Protein AF-A0A7K3DLI6-F1 (afdb_monomer)

Nearest PDB structures (foldseek):
  4yar-assembly1_A  TM=6.159E-01  e=7.873E-03  Streptomyces viridochromogenes
  5v26-assembly1_A  TM=4.604E-01  e=2.591E-03  Cupriavidus metallidurans CH34
  1zzb-assembly1_A-2  TM=5.569E-01  e=5.781E-03  Streptomyces wedmorensis
  5v27-assembly1_A  TM=4.242E-01  e=3.752E-03  Cupriavidus metallidurans CH34
  6d60-assembly1_A  TM=4.284E-01  e=7.873E-03  Cupriavidus metallidurans CH34

pLDDT: mean 86.68, std 10.97, range [36.53, 96.94]

Foldseek 3Di:
DDDDAFAEAAEDPADDLQCCLVPPAQHHKYKHFHDPPDDQLDDQQLLLQLQQQQLVCCPFPKHKWKDWQHDTDPPCDPLGRHVVCSGLVSSQVVNCVVNVNTKMKIKIKQSCSSGVVSVVSVCVVCVSNCVNVNADPVGDIDMKIKIQAKDFFPQFAQAKDKKAWQDAWFWKWKQFPVGIHIYIDGHRMIIIDRGRMTITTHGDPGMTIMD

Solvent-accessible surface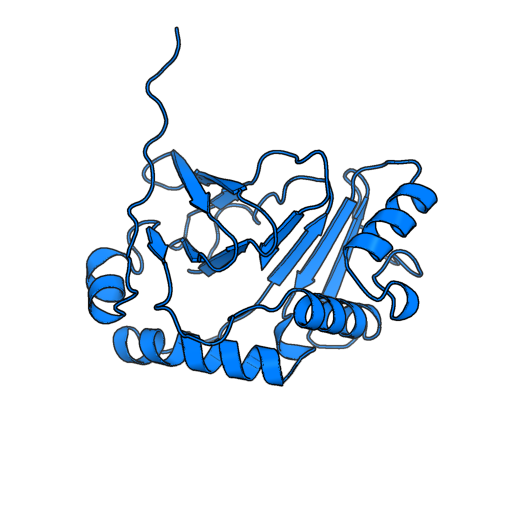 area (backbone atoms only — not comparable to full-atom values): 11570 Å² total; per-residue (Å²): 134,86,70,82,78,64,51,60,53,53,74,41,75,62,63,48,47,66,61,41,50,74,74,28,61,81,69,44,52,33,37,34,33,69,56,84,96,58,82,74,70,72,49,69,61,61,54,38,52,17,44,24,50,18,48,73,33,85,84,46,87,14,46,59,45,45,28,50,72,91,42,74,49,92,76,54,71,83,78,45,58,50,77,89,38,75,40,65,70,45,38,50,57,50,48,38,66,78,49,78,64,54,41,31,36,41,36,28,39,35,35,42,75,47,29,70,72,49,36,52,42,50,50,60,62,44,45,55,46,27,77,66,74,52,75,60,95,89,57,88,82,38,45,39,38,36,26,36,44,36,56,70,42,75,55,56,27,83,54,67,48,64,42,32,38,64,62,58,77,44,59,34,41,35,41,38,94,96,45,60,31,43,41,77,42,41,60,73,28,30,39,40,36,24,50,54,28,25,44,32,37,68,70,42,101,54,66,44,46,35,58

Mean predicted aligned error: 5.66 Å

Secondary structure (DSSP, 8-state):
--PPPPPPPEEESS--HHHHHHHTTTT--EEE-PPSS---SS-HHHHHHHHHHHHH-TTSSSEEEEEETTEE-S--GGGS--GGG-SHHHHHHHHHHHTTT--EEEEEETGGGG-HHHHHHHHHHHHHHHHHH---TT-----EEEESS--B--SS-SS-EEEEB-SS-EEEEEEETTEEEEEEE-TT-EEEE-TT-EEEPPP-SS-EEE-

Radius of gyration: 17.22 Å; Cα contacts (8 Å, |Δi|>4): 401; chains: 1; bounding box: 34×50×45 Å

Structure (mmCIF, N/CA/C/O backbone):
data_AF-A0A7K3DLI6-F1
#
_entry.id   AF-A0A7K3DLI6-F1
#
loop_
_atom_site.group_PDB
_atom_site.id
_atom_site.type_symbol
_atom_site.label_atom_id
_atom_site.label_alt_id
_atom_site.label_comp_id
_atom_site.label_asym_id
_atom_site.label_entity_id
_atom_site.label_seq_id
_atom_site.pdbx_PDB_ins_code
_atom_site.Cartn_x
_atom_site.Cartn_y
_atom_site.Cartn_z
_atom_site.occupancy
_atom_site.B_iso_or_equiv
_atom_site.auth_seq_id
_atom_site.auth_comp_id
_atom_site.auth_asym_id
_atom_site.auth_atom_id
_atom_site.pdbx_PDB_model_num
ATOM 1 N N . MET A 1 1 ? 2.477 35.117 -9.233 1.00 36.53 1 MET A N 1
ATOM 2 C CA . MET A 1 1 ? 2.938 34.435 -10.463 1.00 36.53 1 MET A CA 1
ATOM 3 C C . MET A 1 1 ? 2.681 32.946 -10.299 1.00 36.53 1 MET A C 1
ATOM 5 O O . MET A 1 1 ? 3.259 32.355 -9.397 1.00 36.53 1 MET A O 1
ATOM 9 N N . ASN A 1 2 ? 1.784 32.359 -11.094 1.00 47.84 2 ASN A N 1
ATOM 10 C CA . ASN A 1 2 ? 1.583 30.907 -11.107 1.00 47.84 2 ASN A CA 1
ATOM 11 C C . ASN A 1 2 ? 2.730 30.281 -11.907 1.00 47.84 2 ASN A C 1
ATOM 13 O O . ASN A 1 2 ? 2.811 30.488 -13.114 1.00 47.84 2 ASN A O 1
ATOM 17 N N . GLY A 1 3 ? 3.642 29.581 -11.227 1.00 53.50 3 GLY A N 1
ATOM 18 C CA . GLY A 1 3 ? 4.679 28.792 -11.893 1.00 53.50 3 GLY A CA 1
ATOM 19 C C . GLY A 1 3 ? 4.074 27.683 -12.766 1.00 53.50 3 GLY A C 1
ATOM 20 O O . GLY A 1 3 ? 2.891 27.360 -12.609 1.00 53.50 3 GLY A O 1
ATOM 21 N N . PRO A 1 4 ? 4.856 27.097 -13.691 1.00 67.94 4 PRO A N 1
ATOM 22 C CA . PRO A 1 4 ? 4.381 26.003 -14.529 1.00 67.94 4 PRO A CA 1
ATOM 23 C C . PRO A 1 4 ? 3.877 24.845 -13.661 1.00 67.94 4 PRO A C 1
ATOM 25 O O . PRO A 1 4 ? 4.452 24.538 -12.613 1.00 67.94 4 PRO A O 1
ATOM 28 N N . ALA A 1 5 ? 2.782 24.214 -14.091 1.00 70.88 5 ALA A N 1
ATOM 29 C CA . ALA A 1 5 ? 2.252 23.043 -13.408 1.00 70.88 5 ALA A CA 1
ATOM 30 C C . ALA A 1 5 ? 3.344 21.959 -13.329 1.00 70.88 5 ALA A C 1
ATOM 32 O O . ALA A 1 5 ? 4.050 21.746 -14.318 1.00 70.88 5 ALA A O 1
ATOM 33 N N . PRO A 1 6 ? 3.500 21.276 -12.180 1.00 75.94 6 PRO A N 1
ATOM 34 C CA . PRO A 1 6 ? 4.502 20.229 -12.049 1.00 75.94 6 PRO A CA 1
ATOM 35 C C . PRO A 1 6 ? 4.268 19.136 -13.102 1.00 75.94 6 PRO A C 1
ATOM 37 O O . PRO A 1 6 ? 3.108 18.824 -13.410 1.00 75.94 6 PRO A O 1
ATOM 40 N N . PRO A 1 7 ? 5.345 18.545 -13.648 1.00 86.69 7 PRO A N 1
ATOM 41 C CA . PRO A 1 7 ? 5.239 17.489 -14.642 1.00 86.69 7 PRO A CA 1
ATOM 42 C C . PRO A 1 7 ? 4.460 16.295 -14.084 1.00 86.69 7 PRO A C 1
ATOM 44 O O . PRO A 1 7 ? 4.420 16.049 -12.874 1.00 86.69 7 PRO A O 1
ATOM 47 N N . ARG A 1 8 ? 3.820 15.546 -14.981 1.00 88.69 8 ARG A N 1
ATOM 48 C CA . ARG A 1 8 ? 3.139 14.296 -14.638 1.00 88.69 8 ARG A CA 1
ATOM 49 C C . ARG A 1 8 ? 4.043 13.122 -15.004 1.00 88.69 8 ARG A C 1
ATOM 51 O O . ARG A 1 8 ? 4.696 13.204 -16.042 1.00 88.69 8 ARG A O 1
ATOM 58 N N . PRO A 1 9 ? 4.087 12.054 -14.191 1.00 91.44 9 PRO A N 1
ATOM 59 C CA . PRO A 1 9 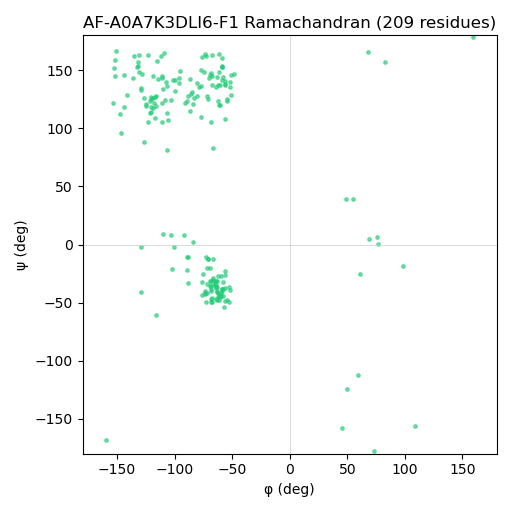? 4.718 10.812 -14.609 1.00 91.44 9 PRO A CA 1
ATOM 60 C C . PRO A 1 9 ? 4.063 10.265 -15.877 1.00 91.44 9 PRO A C 1
ATOM 62 O O . PRO A 1 9 ? 2.873 10.497 -16.114 1.00 91.44 9 PRO A O 1
ATOM 65 N N . ASP A 1 10 ? 4.837 9.505 -16.647 1.00 94.19 10 ASP A N 1
ATOM 66 C CA . ASP A 1 10 ? 4.312 8.726 -17.764 1.00 94.19 10 ASP A CA 1
ATOM 67 C C . ASP A 1 10 ? 3.248 7.733 -17.264 1.00 94.19 10 ASP A C 1
ATOM 69 O O . ASP A 1 10 ? 3.204 7.373 -16.080 1.00 94.19 10 ASP A O 1
ATOM 73 N N . VAL A 1 11 ? 2.414 7.261 -18.186 1.00 94.12 11 VAL A N 1
ATOM 74 C CA . VAL A 1 11 ? 1.453 6.183 -17.943 1.00 94.12 11 VAL A CA 1
ATOM 75 C C . VAL A 1 11 ? 1.829 4.999 -18.828 1.00 94.12 11 VAL A C 1
ATOM 77 O O . VAL A 1 11 ? 1.993 5.174 -20.034 1.00 94.12 11 VAL A O 1
ATOM 80 N N . LEU A 1 12 ? 1.961 3.813 -18.234 1.00 93.06 12 LEU A N 1
ATOM 81 C CA . LEU A 1 12 ? 2.175 2.552 -18.940 1.00 93.06 12 LEU A CA 1
ATOM 82 C C . LEU A 1 12 ? 0.880 1.733 -18.909 1.00 93.06 12 LEU A C 1
ATOM 84 O O . LEU A 1 12 ? 0.488 1.223 -17.858 1.00 93.06 12 LEU A O 1
ATOM 88 N N . ASP A 1 13 ? 0.217 1.665 -20.061 1.00 90.06 13 ASP A N 1
ATOM 89 C CA . ASP A 1 13 ? -1.114 1.086 -20.240 1.00 90.06 13 ASP A CA 1
ATOM 90 C C . ASP A 1 13 ? -1.224 0.444 -21.644 1.00 90.06 13 ASP A C 1
ATOM 92 O O . ASP A 1 13 ? -1.164 1.177 -22.638 1.00 90.06 13 ASP A O 1
ATOM 96 N N . PRO A 1 14 ? -1.335 -0.895 -21.757 1.00 87.81 14 PRO A N 1
ATOM 97 C CA . PRO A 1 14 ? -1.302 -1.864 -20.661 1.00 87.81 14 PRO A CA 1
ATOM 98 C C . PRO A 1 14 ? 0.113 -2.046 -20.084 1.00 87.81 14 PRO A C 1
ATOM 100 O O . PRO A 1 14 ? 1.120 -1.699 -20.706 1.00 87.81 14 PRO A O 1
ATOM 103 N N . LEU A 1 15 ? 0.194 -2.632 -18.890 1.00 89.56 15 LEU A N 1
ATOM 104 C CA . LEU A 1 15 ? 1.461 -3.045 -18.286 1.00 89.56 15 LEU A CA 1
ATOM 105 C C . LEU A 1 15 ? 2.189 -4.108 -19.134 1.00 89.56 15 LEU A C 1
ATOM 107 O O . LEU A 1 15 ? 1.698 -5.222 -19.300 1.00 89.56 15 LEU A O 1
ATOM 111 N N . ASP A 1 16 ? 3.407 -3.777 -19.569 1.00 91.38 16 ASP A N 1
ATOM 112 C CA . ASP A 1 16 ? 4.405 -4.697 -20.128 1.00 91.38 16 ASP A CA 1
ATOM 113 C C . ASP A 1 16 ? 5.675 -4.639 -19.263 1.00 91.38 16 ASP A C 1
ATOM 115 O O . ASP A 1 16 ? 6.318 -3.589 -19.141 1.00 91.38 16 ASP A O 1
ATOM 119 N N . TRP A 1 17 ? 6.047 -5.770 -18.656 1.00 93.06 17 TRP A N 1
ATOM 120 C CA . TRP A 1 17 ? 7.181 -5.844 -17.733 1.00 93.06 17 TRP A CA 1
ATOM 121 C C . TRP A 1 17 ? 8.543 -5.605 -18.393 1.00 93.06 17 TRP A C 1
ATOM 123 O O . TRP A 1 17 ? 9.431 -5.042 -17.753 1.00 93.06 17 TRP A O 1
ATOM 133 N N . GLN A 1 18 ? 8.715 -5.956 -19.668 1.00 94.38 18 GLN A N 1
ATOM 134 C CA . GLN A 1 18 ? 9.966 -5.729 -20.396 1.00 94.38 18 GLN A CA 1
ATOM 135 C C . GLN A 1 18 ? 10.140 -4.247 -20.733 1.00 94.38 18 GLN A C 1
ATOM 137 O O . GLN A 1 18 ? 11.218 -3.673 -20.543 1.00 94.38 18 GLN A O 1
ATOM 142 N N . VAL A 1 19 ? 9.062 -3.591 -21.175 1.00 95.25 19 VAL A N 1
ATOM 143 C CA . VAL A 1 19 ? 9.054 -2.135 -21.377 1.00 95.25 19 VAL A CA 1
ATOM 144 C C . VAL A 1 19 ? 9.298 -1.419 -20.049 1.00 95.25 19 VAL A C 1
ATOM 146 O O . VAL A 1 19 ? 10.142 -0.519 -19.982 1.00 95.25 19 VAL A O 1
ATOM 149 N N . PHE A 1 20 ? 8.620 -1.855 -18.985 1.00 95.94 20 PHE A N 1
ATOM 150 C CA . PHE A 1 20 ? 8.790 -1.318 -17.640 1.00 95.94 20 PHE A CA 1
ATOM 151 C C . PHE A 1 20 ? 10.244 -1.410 -17.150 1.00 95.94 20 PHE A C 1
ATOM 153 O O . PHE A 1 20 ? 10.843 -0.393 -16.783 1.00 95.94 20 PHE A O 1
ATOM 160 N N . ALA A 1 21 ? 10.840 -2.604 -17.191 1.00 96.44 21 ALA A N 1
ATOM 161 C CA . ALA A 1 21 ? 12.205 -2.848 -16.730 1.00 96.44 21 ALA A CA 1
ATOM 162 C C . ALA A 1 21 ? 13.238 -2.006 -17.499 1.00 96.44 21 ALA A C 1
ATOM 164 O O . ALA A 1 21 ? 14.154 -1.411 -16.919 1.00 96.44 21 ALA A O 1
ATOM 165 N N . ARG A 1 22 ? 13.064 -1.894 -18.820 1.00 96.12 22 ARG A N 1
ATOM 166 C CA . ARG A 1 22 ? 13.984 -1.146 -19.680 1.00 96.12 22 ARG A CA 1
ATOM 167 C C . ARG A 1 22 ? 13.884 0.368 -19.496 1.00 96.12 22 ARG A C 1
ATOM 169 O O . ARG A 1 22 ? 14.916 1.034 -19.497 1.00 96.12 22 ARG A O 1
ATOM 176 N N . ALA A 1 23 ? 12.677 0.918 -19.375 1.00 96.12 23 ALA A N 1
ATOM 177 C CA . ALA A 1 23 ? 12.456 2.366 -19.434 1.00 96.12 23 ALA A CA 1
ATOM 178 C C . ALA A 1 23 ? 12.243 3.042 -18.066 1.00 96.12 23 ALA A C 1
ATOM 180 O O . ALA A 1 23 ? 12.442 4.256 -17.955 1.00 96.12 23 ALA A O 1
ATOM 181 N N . TYR A 1 24 ? 11.854 2.289 -17.031 1.00 95.88 24 TYR A N 1
ATOM 182 C CA . TYR A 1 24 ? 11.379 2.863 -15.765 1.00 95.88 24 TYR A CA 1
ATOM 183 C C . TYR A 1 24 ? 12.060 2.287 -14.526 1.00 95.88 24 TYR A C 1
ATOM 185 O O . TYR A 1 24 ? 12.414 3.065 -13.636 1.00 95.88 24 TYR A O 1
ATOM 193 N N . TRP A 1 25 ? 12.305 0.972 -14.473 1.00 96.12 25 TRP A N 1
ATOM 194 C CA . TRP A 1 25 ? 12.912 0.331 -13.300 1.00 96.12 25 TRP A CA 1
ATOM 195 C C . TRP A 1 25 ? 14.237 0.994 -12.907 1.00 96.12 25 TRP A C 1
ATOM 197 O O . TRP A 1 25 ? 15.127 1.164 -13.743 1.00 96.12 25 TRP A O 1
ATOM 207 N N . GLY A 1 26 ? 14.331 1.424 -11.646 1.00 93.88 26 GLY A N 1
ATOM 208 C CA . GLY A 1 26 ? 15.490 2.110 -11.069 1.00 93.88 26 GLY A CA 1
ATOM 209 C C . GLY A 1 26 ? 15.750 3.524 -11.601 1.00 93.88 26 GLY A C 1
ATOM 210 O O . GLY A 1 26 ? 16.759 4.119 -11.241 1.00 93.88 26 GLY A O 1
ATOM 211 N N . ARG A 1 27 ? 14.880 4.069 -12.464 1.00 93.12 27 ARG A N 1
ATOM 212 C CA . ARG A 1 27 ? 15.139 5.323 -13.192 1.00 93.12 27 ARG A CA 1
ATOM 213 C C . ARG A 1 27 ? 14.171 6.432 -12.821 1.00 93.12 27 ARG A C 1
ATOM 215 O O . ARG A 1 27 ? 14.601 7.491 -12.372 1.00 93.12 27 ARG A O 1
ATOM 222 N N . ARG A 1 28 ? 12.871 6.222 -13.041 1.00 93.12 28 ARG A N 1
ATOM 223 C CA . ARG A 1 28 ? 11.869 7.287 -12.890 1.00 93.12 28 ARG A CA 1
ATOM 224 C C . ARG A 1 28 ? 10.476 6.759 -12.533 1.00 93.12 28 ARG A C 1
ATOM 226 O O . ARG A 1 28 ? 10.151 5.636 -12.920 1.00 93.12 28 ARG A O 1
ATOM 233 N N . PRO A 1 29 ? 9.654 7.560 -11.829 1.00 95.19 29 PRO A N 1
ATOM 234 C CA . PRO A 1 29 ? 8.272 7.206 -11.524 1.00 95.19 29 PRO A CA 1
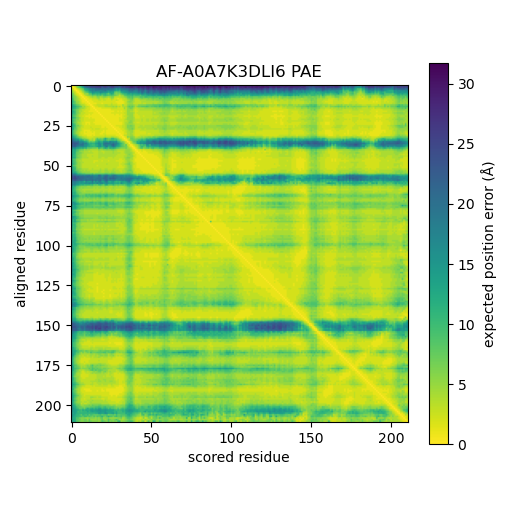ATOM 235 C C . PRO A 1 29 ? 7.414 7.026 -12.781 1.00 95.19 29 PRO A C 1
ATOM 237 O O . PRO A 1 29 ? 7.610 7.726 -13.777 1.00 95.19 29 PRO A O 1
ATOM 240 N N . VAL A 1 30 ? 6.429 6.131 -12.706 1.00 95.56 30 VAL A N 1
ATOM 241 C CA . VAL A 1 30 ? 5.442 5.864 -13.767 1.00 95.56 30 VAL A CA 1
ATOM 242 C C . VAL A 1 30 ? 4.145 5.358 -13.141 1.00 95.56 30 VAL A C 1
ATOM 244 O O . VAL A 1 30 ? 4.182 4.663 -12.125 1.00 95.56 30 VAL A O 1
ATOM 247 N N . VAL A 1 31 ? 2.998 5.713 -13.718 1.00 95.06 31 VAL A N 1
ATOM 248 C CA . VAL A 1 31 ? 1.705 5.120 -13.352 1.00 95.06 31 VAL A CA 1
ATOM 249 C C . VAL A 1 31 ? 1.471 3.895 -14.228 1.00 95.06 31 VAL A C 1
ATOM 251 O O . VAL A 1 31 ? 1.489 3.993 -15.450 1.00 95.06 31 VAL A O 1
ATOM 254 N N . LEU A 1 32 ? 1.264 2.743 -13.608 1.00 92.38 32 LEU A N 1
ATOM 255 C CA . LEU A 1 32 ? 0.978 1.479 -14.268 1.00 92.38 32 LEU A CA 1
ATOM 256 C C . LEU A 1 32 ? -0.519 1.213 -14.224 1.00 92.38 32 LEU A C 1
ATOM 258 O O . LEU A 1 32 ? -1.128 1.285 -13.152 1.00 92.38 32 LEU A O 1
ATOM 262 N N . ARG A 1 33 ? -1.076 0.841 -15.374 1.00 88.19 33 ARG A N 1
ATOM 263 C CA . ARG A 1 33 ? -2.438 0.327 -15.469 1.00 88.19 33 ARG A CA 1
ATOM 264 C C . ARG A 1 33 ? -2.385 -1.156 -15.819 1.00 88.19 33 ARG A C 1
ATOM 266 O O . ARG A 1 33 ? -2.011 -1.505 -16.943 1.00 88.19 33 ARG A O 1
ATOM 273 N N . PRO A 1 34 ? -2.662 -2.048 -14.855 1.00 74.50 34 PRO A N 1
ATOM 274 C CA . PRO A 1 34 ? -2.709 -3.470 -15.148 1.00 74.50 34 PRO A CA 1
ATOM 275 C C . PRO A 1 34 ? -3.837 -3.761 -16.158 1.00 74.50 34 PRO A C 1
ATOM 277 O O . PRO A 1 34 ? -4.882 -3.109 -16.112 1.00 74.50 34 PRO A O 1
ATOM 280 N N . PRO A 1 35 ? -3.640 -4.715 -17.085 1.00 65.75 35 PRO A N 1
ATOM 281 C CA . PRO A 1 35 ? -4.622 -5.020 -18.120 1.00 65.75 35 PRO A CA 1
ATOM 282 C C . PRO A 1 35 ? -5.948 -5.515 -17.522 1.00 65.75 35 PRO A C 1
ATOM 284 O O . PRO A 1 35 ? -5.964 -6.353 -16.620 1.00 65.75 35 PRO A O 1
ATOM 287 N N . ALA A 1 36 ? -7.065 -5.026 -18.066 1.00 59.53 36 ALA A N 1
ATOM 288 C CA . ALA A 1 36 ? -8.403 -5.547 -17.795 1.00 59.53 36 ALA A CA 1
ATOM 289 C C . ALA A 1 36 ? -8.818 -6.557 -18.891 1.00 59.53 36 ALA A C 1
ATOM 291 O O . ALA A 1 36 ? -8.582 -6.274 -20.068 1.00 59.53 36 ALA A O 1
ATOM 292 N N . PRO A 1 37 ? -9.469 -7.693 -18.559 1.00 53.16 37 PRO A N 1
ATOM 293 C CA . PRO A 1 37 ? -9.854 -8.154 -17.224 1.00 53.16 37 PRO A CA 1
ATOM 294 C C . PRO A 1 37 ? -8.701 -8.886 -16.512 1.00 53.16 37 PRO A C 1
ATOM 296 O O . PRO A 1 37 ? -8.216 -9.911 -16.983 1.00 53.16 37 PRO A O 1
ATOM 299 N N . GLY A 1 38 ? -8.294 -8.382 -15.349 1.00 55.25 38 GLY A N 1
ATOM 300 C CA . GLY A 1 38 ? -7.340 -9.027 -14.446 1.00 55.25 38 GLY A CA 1
ATOM 301 C C . GLY A 1 38 ? -7.881 -9.021 -13.013 1.00 55.25 38 GLY A C 1
ATOM 302 O O . GLY A 1 38 ? -8.752 -8.204 -12.702 1.00 55.25 38 GLY A O 1
ATOM 303 N N . PRO A 1 39 ? -7.426 -9.930 -12.132 1.00 60.44 39 PRO A N 1
ATOM 304 C CA . PRO A 1 39 ? -7.844 -9.919 -10.736 1.00 60.44 39 PRO A CA 1
ATOM 305 C C . PRO A 1 39 ? -7.436 -8.599 -10.075 1.00 60.44 39 PRO A C 1
ATOM 307 O O . PRO A 1 39 ? -6.321 -8.113 -10.268 1.00 60.44 39 PRO A O 1
ATOM 310 N N . VAL A 1 40 ? -8.335 -8.029 -9.271 1.00 76.75 40 VAL A N 1
ATOM 311 C CA . VAL A 1 40 ? -8.031 -6.851 -8.454 1.00 76.75 40 VAL A CA 1
ATOM 312 C C . VAL A 1 40 ? -6.888 -7.217 -7.504 1.00 76.75 40 VAL A C 1
ATOM 314 O O . VAL A 1 40 ? -7.013 -8.152 -6.713 1.00 76.75 40 VAL A O 1
ATOM 317 N N . LEU A 1 41 ? -5.760 -6.505 -7.596 1.00 85.56 41 LEU A N 1
ATOM 318 C CA . LEU A 1 41 ? -4.578 -6.801 -6.781 1.00 85.56 41 LEU A CA 1
ATOM 319 C C . LEU A 1 41 ? -4.895 -6.657 -5.283 1.00 85.56 41 LEU A C 1
ATOM 321 O O . LEU A 1 41 ? -4.638 -7.572 -4.495 1.00 85.56 41 LEU A O 1
ATOM 325 N N . PHE A 1 42 ? -5.546 -5.546 -4.931 1.00 89.19 42 PHE A N 1
ATOM 326 C CA . PHE A 1 42 ? -5.967 -5.200 -3.578 1.00 89.19 42 PHE A CA 1
ATOM 327 C C . PHE A 1 42 ? -7.476 -4.949 -3.529 1.00 89.19 42 PHE A C 1
ATOM 329 O O . PHE A 1 42 ? -7.949 -3.900 -3.969 1.00 89.19 42 PHE A O 1
ATOM 336 N N . ASP A 1 43 ? -8.230 -5.896 -2.974 1.00 89.06 43 ASP A N 1
ATOM 337 C CA . ASP A 1 43 ? -9.627 -5.663 -2.620 1.00 89.06 43 ASP A CA 1
ATOM 338 C C . ASP A 1 43 ? -9.725 -4.922 -1.278 1.00 89.06 43 ASP A C 1
ATOM 340 O O . ASP A 1 43 ? -8.984 -5.196 -0.331 1.00 89.06 43 ASP A O 1
ATOM 344 N N . ARG A 1 44 ? -10.642 -3.955 -1.181 1.00 90.38 44 ARG A N 1
ATOM 345 C CA . ARG A 1 44 ? -10.748 -3.098 0.008 1.00 90.38 44 ARG A CA 1
ATOM 346 C C . ARG A 1 44 ? -11.236 -3.860 1.243 1.00 90.38 44 ARG A C 1
ATOM 348 O O . ARG A 1 44 ? -10.862 -3.473 2.349 1.00 90.38 44 ARG A O 1
ATOM 355 N N . HIS A 1 45 ? -12.074 -4.880 1.072 1.00 91.75 45 HIS A N 1
ATOM 356 C CA . HIS A 1 45 ? -12.564 -5.705 2.172 1.00 91.75 45 HIS A CA 1
ATOM 357 C C . HIS A 1 45 ? -11.453 -6.615 2.689 1.00 91.75 45 HIS A C 1
ATOM 359 O O . HIS A 1 45 ? -11.154 -6.582 3.877 1.00 91.75 45 HIS A O 1
ATOM 365 N N . GLU A 1 46 ? -10.757 -7.324 1.802 1.00 93.19 46 GLU A N 1
ATOM 366 C CA . GLU A 1 46 ? -9.645 -8.201 2.200 1.00 93.19 46 GLU A CA 1
ATOM 367 C C . GLU A 1 46 ? -8.490 -7.415 2.844 1.00 93.19 46 GLU A C 1
ATOM 369 O O . GLU A 1 46 ? -7.880 -7.867 3.812 1.00 93.19 46 GLU A O 1
ATOM 374 N N . VAL A 1 47 ? -8.199 -6.199 2.360 1.00 94.69 47 VAL A N 1
ATOM 37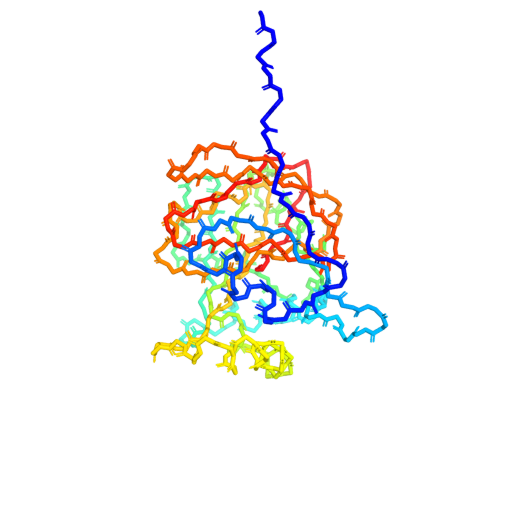5 C CA . VAL A 1 47 ? -7.214 -5.310 3.002 1.00 94.69 47 VAL A CA 1
ATOM 376 C C . VAL A 1 47 ? -7.677 -4.877 4.397 1.00 94.69 47 VAL A C 1
ATOM 378 O O . VAL A 1 47 ? -6.848 -4.744 5.300 1.00 94.69 47 VAL A O 1
ATOM 381 N N . PHE A 1 48 ? -8.980 -4.667 4.597 1.00 95.69 48 PHE A N 1
ATOM 382 C CA . PHE A 1 48 ? -9.528 -4.374 5.919 1.00 95.69 48 PHE A CA 1
ATOM 383 C C . PHE A 1 48 ? -9.415 -5.586 6.856 1.00 95.69 48 PHE A C 1
ATOM 385 O O . PHE A 1 48 ? -8.926 -5.440 7.974 1.00 95.69 48 PHE A O 1
ATOM 392 N N . GLU A 1 49 ? -9.778 -6.783 6.394 1.00 95.12 49 GLU A N 1
ATOM 393 C CA . GLU A 1 49 ? -9.628 -8.029 7.159 1.00 95.12 49 GLU A CA 1
ATOM 394 C C . GLU A 1 49 ? -8.167 -8.274 7.556 1.00 95.12 49 GLU A C 1
ATOM 396 O O . GLU A 1 49 ? -7.876 -8.550 8.721 1.00 95.12 49 GLU A O 1
ATOM 401 N N . ALA A 1 50 ? -7.229 -8.075 6.626 1.00 94.88 50 ALA A N 1
ATOM 402 C CA . ALA A 1 50 ? -5.797 -8.158 6.903 1.00 94.88 50 ALA A CA 1
ATOM 403 C C . ALA A 1 50 ? -5.356 -7.158 7.991 1.00 94.88 50 ALA A C 1
ATOM 405 O O . ALA A 1 50 ? -4.531 -7.487 8.845 1.00 94.88 50 ALA A O 1
ATOM 406 N N . ALA A 1 51 ? -5.920 -5.944 7.993 1.00 95.56 51 ALA A N 1
ATOM 407 C CA . ALA A 1 51 ? -5.640 -4.940 9.016 1.00 95.56 51 ALA A CA 1
ATOM 408 C C . ALA A 1 51 ? -6.188 -5.335 10.398 1.00 95.56 51 ALA A C 1
ATOM 410 O O . ALA A 1 51 ? -5.508 -5.105 11.397 1.00 95.56 51 ALA A O 1
ATOM 411 N N . VAL A 1 52 ? -7.371 -5.959 10.463 1.00 95.81 52 VAL A N 1
ATOM 412 C CA . VAL A 1 52 ? -7.950 -6.496 11.710 1.00 95.81 52 VAL A CA 1
ATOM 413 C C . VAL A 1 52 ? -7.075 -7.619 12.273 1.00 95.81 52 VAL A C 1
ATOM 415 O O . VAL A 1 52 ? -6.720 -7.592 13.450 1.00 95.81 52 VAL A O 1
ATOM 418 N N . VAL A 1 53 ? -6.648 -8.566 11.433 1.00 94.31 53 VAL A N 1
ATOM 419 C CA . VAL A 1 53 ? -5.744 -9.652 11.849 1.00 94.31 53 VAL A CA 1
ATOM 420 C C . VAL A 1 53 ? -4.421 -9.085 12.382 1.00 94.31 53 VAL A C 1
ATOM 422 O O . VAL A 1 53 ? -3.952 -9.479 13.451 1.00 94.31 53 VAL A O 1
ATOM 425 N N . ALA A 1 54 ? -3.837 -8.101 11.691 1.00 93.06 54 ALA A N 1
ATOM 426 C CA . ALA A 1 54 ? -2.609 -7.448 12.143 1.00 93.06 54 ALA A CA 1
ATOM 427 C C . ALA A 1 54 ? -2.787 -6.656 13.453 1.00 93.06 54 ALA A C 1
ATOM 429 O O . ALA A 1 54 ? -1.859 -6.577 14.258 1.00 93.06 54 ALA A O 1
ATOM 430 N N . ALA A 1 55 ? -3.968 -6.081 13.689 1.00 92.50 55 ALA A N 1
ATOM 431 C CA . ALA A 1 55 ? -4.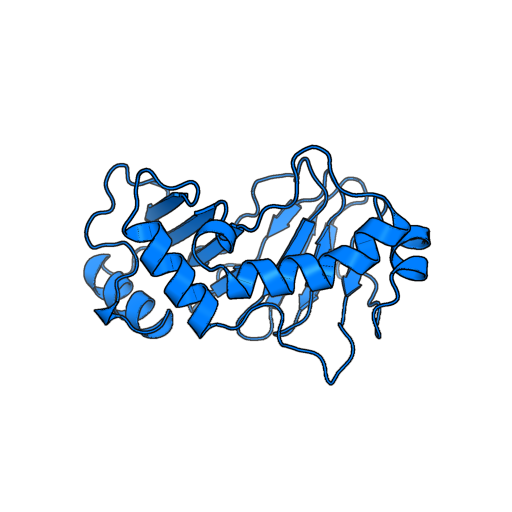291 -5.381 14.929 1.00 92.50 55 ALA A CA 1
ATOM 432 C C . ALA A 1 55 ? -4.386 -6.322 16.141 1.00 92.50 55 ALA A C 1
ATOM 434 O O . ALA A 1 55 ? -3.989 -5.950 17.247 1.00 92.50 55 ALA A O 1
ATOM 435 N N . GLN A 1 56 ? -4.884 -7.542 15.937 1.00 88.44 56 GLN A N 1
ATOM 436 C CA . GLN A 1 56 ? -5.064 -8.534 17.000 1.00 88.44 56 GLN A CA 1
ATOM 437 C C . GLN A 1 56 ? -3.743 -9.196 17.421 1.00 88.44 56 GLN A C 1
ATOM 439 O O . GLN A 1 56 ? -3.558 -9.533 18.592 1.00 88.44 56 GLN A O 1
ATOM 444 N N . HIS A 1 57 ? -2.793 -9.357 16.497 1.00 80.94 57 HIS A N 1
ATOM 445 C CA . HIS A 1 57 ? -1.564 -10.109 16.749 1.00 80.94 57 HIS A CA 1
ATOM 446 C C . HIS A 1 57 ? -0.326 -9.216 16.893 1.00 80.94 57 HIS A C 1
ATOM 448 O O . HIS A 1 57 ? 0.506 -9.126 15.989 1.00 80.94 57 HIS A O 1
ATOM 454 N N . ARG A 1 58 ? -0.140 -8.636 18.089 1.00 66.06 58 ARG A N 1
ATOM 455 C CA . ARG A 1 58 ? 1.013 -7.767 18.430 1.00 66.06 58 ARG A CA 1
ATOM 456 C C . ARG A 1 58 ? 2.391 -8.412 18.230 1.00 66.06 58 ARG A C 1
ATOM 458 O O . ARG A 1 58 ? 3.379 -7.698 18.095 1.00 66.06 58 ARG A O 1
ATOM 465 N N . THR A 1 59 ? 2.463 -9.742 18.245 1.00 63.47 59 THR A N 1
ATOM 466 C CA . THR A 1 59 ? 3.694 -10.524 18.042 1.00 63.47 59 THR A CA 1
ATOM 467 C C . THR A 1 59 ? 3.828 -11.090 16.629 1.00 63.47 59 THR A C 1
ATOM 469 O O . THR A 1 59 ? 4.824 -11.752 16.339 1.00 63.47 59 THR A O 1
ATOM 472 N N . SER A 1 60 ? 2.845 -10.868 15.750 1.00 64.81 60 SER A N 1
ATOM 473 C CA . SER A 1 60 ? 2.931 -11.344 14.371 1.00 64.81 60 SER A CA 1
ATOM 474 C C . SER A 1 60 ? 3.937 -10.531 13.563 1.00 64.81 60 SER A C 1
ATOM 476 O O . SER A 1 60 ? 4.317 -9.416 13.921 1.00 64.81 60 SER A O 1
ATOM 478 N N . ALA A 1 61 ? 4.366 -11.099 12.436 1.00 69.62 61 ALA A N 1
ATOM 479 C CA . ALA A 1 61 ? 5.216 -10.388 11.493 1.00 69.62 61 ALA A CA 1
ATOM 480 C C . ALA A 1 61 ? 4.543 -9.112 10.961 1.00 69.62 61 ALA A C 1
ATOM 482 O O . ALA A 1 61 ? 5.260 -8.184 10.598 1.00 69.62 61 ALA A O 1
ATOM 483 N N . ALA A 1 62 ? 3.205 -9.048 10.919 1.00 78.62 62 ALA A N 1
ATOM 484 C CA . ALA A 1 62 ? 2.457 -7.847 10.570 1.00 78.62 62 ALA A CA 1
ATOM 485 C C . ALA A 1 62 ? 2.304 -6.939 11.798 1.00 78.62 62 ALA A C 1
ATOM 487 O O . ALA A 1 62 ? 1.827 -7.363 12.848 1.00 78.62 62 ALA A O 1
ATOM 488 N N . ARG A 1 63 ? 2.699 -5.669 11.673 1.00 84.50 63 ARG A N 1
ATOM 489 C CA . ARG A 1 63 ? 2.717 -4.730 12.805 1.00 84.50 63 ARG A CA 1
ATOM 490 C C . ARG A 1 63 ? 1.824 -3.534 12.527 1.00 84.50 63 ARG A C 1
ATOM 492 O O . ARG A 1 63 ? 2.136 -2.736 11.643 1.00 84.50 63 ARG A O 1
ATOM 499 N N . ALA A 1 64 ? 0.747 -3.419 13.302 1.00 91.88 64 ALA A N 1
ATOM 500 C CA . ALA A 1 64 ? -0.149 -2.271 13.297 1.00 91.88 64 ALA A CA 1
ATOM 501 C C . ALA A 1 64 ? 0.363 -1.164 14.236 1.00 91.88 64 ALA A C 1
ATOM 503 O O . ALA A 1 64 ? 0.675 -1.404 15.401 1.00 91.88 64 ALA A O 1
ATOM 504 N N . GLU A 1 65 ? 0.434 0.057 13.720 1.00 91.88 65 GLU A N 1
ATOM 505 C CA . GLU A 1 65 ? 0.861 1.267 14.421 1.00 91.88 65 GLU A CA 1
ATOM 506 C C . GLU A 1 65 ? -0.198 2.350 14.210 1.00 91.88 65 GLU A C 1
ATOM 508 O O . GLU A 1 65 ? -0.639 2.572 13.082 1.00 91.88 65 GLU A O 1
ATOM 513 N N . LEU A 1 66 ? -0.602 3.037 15.281 1.00 92.75 66 LEU A N 1
ATOM 514 C CA . LEU A 1 66 ? -1.599 4.105 15.216 1.00 92.75 66 LEU A CA 1
ATOM 515 C C . LEU A 1 66 ? -1.008 5.418 15.718 1.00 92.75 66 LEU A C 1
ATOM 517 O O . LEU A 1 66 ? -0.510 5.509 16.839 1.00 92.75 66 LEU A O 1
ATOM 521 N N . THR A 1 67 ? -1.097 6.448 14.886 1.00 91.50 67 THR A N 1
ATOM 522 C CA . THR A 1 67 ? -0.778 7.829 15.249 1.00 91.50 67 THR A CA 1
ATOM 523 C C . THR A 1 67 ? -2.062 8.633 15.379 1.00 91.50 67 THR A C 1
ATOM 525 O O . THR A 1 67 ? -2.925 8.543 14.509 1.00 91.50 67 THR A O 1
ATOM 528 N N . VAL A 1 68 ? -2.166 9.449 16.428 1.00 91.19 68 VAL A N 1
ATOM 529 C CA . VAL A 1 68 ? -3.234 10.442 16.619 1.00 91.19 68 VAL A CA 1
ATOM 530 C C . VAL A 1 68 ? -2.592 11.822 16.739 1.00 91.19 68 VAL A C 1
ATOM 532 O O . VAL A 1 68 ? -1.695 12.042 17.558 1.00 91.19 68 VAL A O 1
ATOM 535 N N . GLY A 1 69 ? -2.995 12.756 15.879 1.00 86.81 69 GLY A N 1
ATOM 536 C CA . GLY A 1 69 ? -2.296 14.024 15.697 1.00 86.81 69 GLY A CA 1
ATOM 537 C C . GLY A 1 69 ? -0.850 13.790 15.254 1.00 86.81 69 GLY A C 1
ATOM 538 O O . GLY A 1 69 ? -0.594 13.300 14.155 1.00 86.81 69 GLY A O 1
ATOM 539 N N . ALA A 1 70 ? 0.093 14.129 16.134 1.00 83.12 70 ALA A N 1
ATOM 540 C CA . ALA A 1 70 ? 1.530 13.916 15.946 1.00 83.12 70 ALA A CA 1
ATOM 541 C C . ALA A 1 70 ? 2.112 12.826 16.871 1.00 83.12 70 ALA A C 1
ATOM 543 O O . ALA A 1 70 ? 3.330 12.698 16.977 1.00 83.12 70 ALA A O 1
ATOM 544 N N . ARG A 1 71 ? 1.267 12.076 17.592 1.00 89.19 71 ARG A N 1
ATOM 545 C CA . ARG A 1 71 ? 1.698 11.123 18.625 1.00 89.19 71 ARG A CA 1
ATOM 546 C C . ARG A 1 71 ? 1.452 9.686 18.186 1.00 89.19 71 ARG A C 1
ATOM 548 O O . ARG A 1 71 ? 0.308 9.312 17.944 1.00 89.19 71 ARG A O 1
ATOM 555 N N . LEU A 1 72 ? 2.516 8.886 18.138 1.00 90.81 72 LEU A N 1
ATOM 556 C CA . LEU A 1 72 ? 2.424 7.430 18.024 1.00 90.81 72 LEU A CA 1
ATOM 557 C C . LEU A 1 72 ? 1.932 6.850 19.358 1.00 90.81 72 LEU A C 1
ATOM 559 O O . LEU A 1 72 ? 2.507 7.147 20.406 1.00 90.81 72 LEU A O 1
ATOM 563 N N . LEU A 1 73 ? 0.884 6.029 19.321 1.00 92.06 73 LEU A N 1
ATOM 564 C CA . LEU A 1 73 ? 0.363 5.352 20.505 1.00 92.06 73 LEU A CA 1
ATOM 565 C C . LEU A 1 73 ? 1.140 4.057 20.766 1.00 92.06 73 LEU A C 1
ATOM 567 O O . LEU A 1 73 ? 1.330 3.248 19.860 1.00 92.06 73 LEU A O 1
ATOM 571 N N . ILE A 1 74 ? 1.577 3.863 22.012 1.00 88.00 74 ILE A N 1
ATOM 572 C CA . ILE A 1 74 ? 2.303 2.655 22.442 1.00 88.00 74 ILE A CA 1
ATOM 573 C C . ILE A 1 74 ? 1.336 1.479 22.600 1.00 88.00 74 ILE A C 1
ATOM 575 O O . ILE A 1 74 ? 1.628 0.371 22.157 1.00 88.00 74 ILE A O 1
ATOM 579 N N . ASP A 1 75 ? 0.179 1.735 23.209 1.00 88.44 75 ASP A N 1
ATOM 580 C CA . ASP A 1 75 ? -0.905 0.772 23.343 1.00 88.44 75 ASP A CA 1
ATOM 581 C C . ASP A 1 75 ? -2.199 1.395 22.799 1.00 88.44 75 ASP A C 1
ATOM 583 O O . ASP A 1 75 ? -2.920 2.067 23.536 1.00 88.44 75 ASP A O 1
ATOM 587 N N . PRO A 1 76 ? -2.469 1.255 21.490 1.00 91.31 76 PRO A N 1
ATOM 588 C CA . PRO A 1 76 ? -3.674 1.812 20.886 1.00 91.31 76 PRO A CA 1
ATOM 589 C C . PRO A 1 76 ? -4.958 1.077 21.301 1.00 91.31 76 PRO A C 1
ATOM 591 O O . PRO A 1 76 ? -6.034 1.603 21.045 1.00 91.31 76 PRO A O 1
ATOM 594 N N . GLY A 1 77 ? -4.872 -0.100 21.938 1.00 91.38 77 GLY A N 1
ATOM 595 C CA . GLY A 1 77 ? -6.030 -0.813 22.480 1.00 91.38 77 GLY A CA 1
ATOM 596 C C . GLY A 1 77 ? -7.190 -0.972 21.493 1.00 91.38 77 GLY A C 1
ATOM 597 O O . GLY A 1 77 ? -7.030 -1.511 20.396 1.00 91.38 77 GLY A O 1
ATOM 598 N N . ASP A 1 78 ? -8.362 -0.494 21.903 1.00 93.12 78 ASP A N 1
ATOM 599 C CA . ASP A 1 78 ? -9.599 -0.543 21.129 1.00 93.12 78 ASP A CA 1
ATOM 600 C C . ASP A 1 78 ? -9.605 0.410 19.926 1.00 93.12 78 ASP A C 1
ATOM 602 O O . ASP A 1 78 ? -10.444 0.251 19.047 1.00 93.12 78 ASP A O 1
ATOM 606 N N . LEU A 1 79 ? -8.661 1.349 19.819 1.00 95.44 79 LEU A N 1
ATOM 607 C CA . LEU A 1 79 ? -8.557 2.272 18.685 1.00 95.44 79 LEU A CA 1
ATOM 608 C C . LEU A 1 79 ? -8.042 1.605 17.401 1.00 95.44 79 LEU A C 1
ATOM 610 O O . LEU A 1 79 ? -8.083 2.223 16.342 1.00 95.44 79 LEU A O 1
ATOM 614 N N . LEU A 1 80 ? -7.538 0.371 17.458 1.00 96.00 80 LEU A N 1
ATOM 615 C CA . LEU A 1 80 ? -7.191 -0.384 16.252 1.00 96.00 80 LEU A CA 1
ATOM 616 C C . LEU A 1 80 ? -8.446 -0.944 15.554 1.00 96.00 80 LEU A C 1
ATOM 618 O O . LEU A 1 80 ? -9.497 -1.040 16.191 1.00 96.00 80 LEU A O 1
ATOM 622 N N . PRO A 1 81 ? -8.367 -1.321 14.261 1.00 96.50 81 PRO A N 1
ATOM 623 C CA . PRO A 1 81 ? -9.474 -1.972 13.566 1.00 96.50 81 PRO A CA 1
ATOM 624 C C . PRO A 1 81 ? -9.948 -3.239 14.275 1.00 96.50 81 PRO A C 1
ATOM 626 O O . PRO A 1 81 ? -9.136 -4.056 14.712 1.00 96.50 81 PRO A O 1
ATOM 629 N N . GLN A 1 82 ? -11.265 -3.411 14.338 1.00 96.00 82 GLN A N 1
ATOM 630 C CA . GLN A 1 82 ? -11.912 -4.573 14.940 1.00 96.00 82 GLN A CA 1
ATOM 631 C C . GLN A 1 82 ? -12.824 -5.269 13.929 1.00 96.00 82 GLN A C 1
ATOM 633 O O . GLN A 1 82 ? -13.199 -4.697 12.904 1.00 96.00 82 GLN A O 1
ATOM 638 N N . GLN A 1 83 ? -13.203 -6.513 14.218 1.00 95.50 83 GLN A N 1
ATOM 639 C CA . GLN A 1 83 ? -14.090 -7.274 13.340 1.00 95.50 83 GLN A CA 1
ATOM 640 C C . GLN A 1 83 ? -15.480 -6.621 13.253 1.00 95.50 83 GLN A C 1
ATOM 642 O O . GLN A 1 83 ? -16.084 -6.578 12.182 1.00 95.50 83 GLN A O 1
ATOM 647 N N . GLU A 1 84 ? -15.946 -6.028 14.352 1.00 96.25 84 GLU A N 1
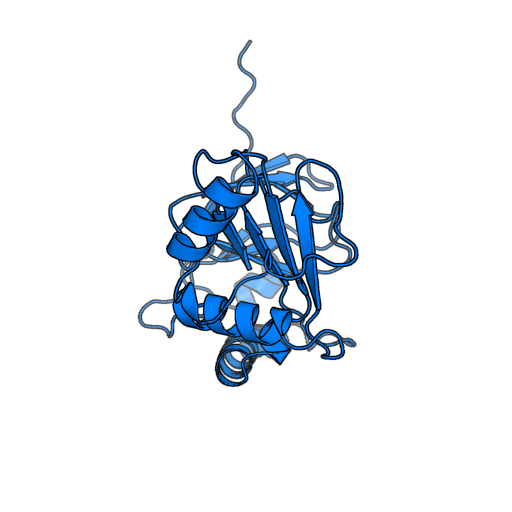ATOM 648 C CA . GLU A 1 84 ? -17.229 -5.333 14.487 1.00 96.25 84 GLU A CA 1
ATOM 649 C C . GLU A 1 84 ? -17.340 -4.114 13.565 1.00 96.25 84 GLU A C 1
ATOM 651 O O . GLU A 1 84 ? -18.439 -3.746 13.148 1.00 96.25 84 GLU A O 1
ATOM 656 N N . ASP A 1 85 ? -16.213 -3.500 13.197 1.00 96.94 85 ASP A N 1
ATOM 657 C CA . ASP A 1 85 ? -16.215 -2.411 12.228 1.00 96.94 85 ASP A CA 1
ATOM 658 C C . ASP A 1 85 ? -16.658 -2.922 10.846 1.00 96.94 85 ASP A C 1
ATOM 660 O O . ASP A 1 85 ? -17.347 -2.213 10.119 1.00 96.94 85 ASP A O 1
ATOM 664 N N . SER A 1 86 ? -16.327 -4.158 10.460 1.00 93.88 86 SER A N 1
ATOM 665 C CA . SER A 1 86 ? -16.631 -4.771 9.148 1.00 93.88 86 SER A CA 1
ATOM 666 C C . SER A 1 86 ? -16.030 -4.071 7.912 1.00 93.88 86 SER A C 1
ATOM 668 O O . SER A 1 86 ? -15.853 -4.698 6.876 1.00 93.88 86 SER A O 1
ATOM 670 N N . THR A 1 87 ? -15.731 -2.769 7.967 1.00 95.38 87 THR A N 1
ATOM 671 C CA . THR A 1 87 ? -15.132 -1.990 6.874 1.00 95.38 87 THR A CA 1
ATOM 672 C C . THR A 1 87 ? -14.311 -0.818 7.411 1.00 95.38 87 THR A C 1
ATOM 674 O O . THR A 1 87 ? -14.617 -0.267 8.471 1.00 95.38 87 THR A O 1
ATOM 677 N N . PHE A 1 88 ? -13.377 -0.309 6.595 1.00 93.88 88 PHE A N 1
ATOM 678 C CA . PHE A 1 88 ? -12.686 0.958 6.875 1.00 93.88 88 PHE A CA 1
ATOM 679 C C . PHE A 1 88 ? -13.652 2.117 7.147 1.00 93.88 88 PHE A C 1
ATOM 681 O O . PHE A 1 88 ? -13.387 2.940 8.004 1.00 93.88 88 PHE A O 1
ATOM 688 N N . THR A 1 89 ? -14.799 2.183 6.466 1.00 92.88 89 THR A N 1
ATOM 689 C CA . THR A 1 89 ? -15.749 3.294 6.643 1.00 92.88 89 THR A CA 1
ATOM 690 C C . THR A 1 89 ? -16.436 3.275 8.012 1.00 92.88 89 THR A C 1
ATOM 692 O O . THR A 1 89 ? -16.715 4.327 8.588 1.00 92.88 89 THR A O 1
ATOM 695 N N . CYS A 1 90 ? -16.723 2.094 8.550 1.00 95.31 90 CYS A N 1
ATOM 696 C CA . CYS A 1 90 ? -17.254 1.964 9.903 1.00 95.31 90 CYS A CA 1
ATOM 697 C C . CYS A 1 90 ? -16.176 2.219 10.959 1.00 95.31 90 CYS A C 1
ATOM 699 O O . CYS A 1 90 ? -16.459 2.933 11.921 1.00 95.31 90 CYS A O 1
ATOM 701 N N . TYR A 1 91 ? -14.958 1.721 10.724 1.00 96.00 91 TYR A N 1
ATOM 702 C CA . TYR A 1 91 ? -13.783 2.014 11.544 1.00 96.00 91 TYR A CA 1
ATOM 703 C C . TYR A 1 91 ? -13.519 3.525 11.632 1.00 96.00 91 TYR A C 1
ATOM 705 O O . TYR A 1 91 ? -13.441 4.076 12.728 1.00 96.00 91 TYR A O 1
ATOM 713 N N . ASP A 1 92 ? -13.528 4.224 10.491 1.00 93.25 92 ASP A N 1
ATOM 714 C CA . ASP A 1 92 ? -13.417 5.685 10.404 1.00 93.25 92 ASP A CA 1
ATOM 715 C C . ASP A 1 92 ? -14.449 6.375 11.301 1.00 93.25 92 ASP A C 1
ATOM 717 O O . ASP A 1 92 ? -14.132 7.268 12.087 1.00 93.25 92 ASP A O 1
ATOM 721 N N . ARG A 1 93 ? -15.714 5.954 11.193 1.00 93.19 93 ARG A N 1
ATOM 722 C CA . ARG A 1 93 ? -16.825 6.529 11.958 1.00 93.19 93 ARG A CA 1
ATOM 723 C C . ARG A 1 93 ? -16.663 6.295 13.458 1.00 93.19 93 ARG A C 1
ATOM 725 O O . ARG A 1 93 ? -17.037 7.173 14.236 1.00 93.19 93 ARG A O 1
ATOM 732 N N . ARG A 1 94 ? -16.150 5.133 13.867 1.00 95.31 94 ARG A N 1
ATOM 733 C CA . ARG A 1 94 ? -15.871 4.830 15.273 1.00 95.31 94 ARG A CA 1
ATOM 734 C C . ARG A 1 94 ? -14.730 5.698 15.795 1.00 95.31 94 ARG A C 1
ATOM 736 O O . ARG A 1 94 ? -14.921 6.374 16.804 1.00 95.31 94 ARG A O 1
ATOM 743 N N . LEU A 1 95 ? -13.612 5.772 15.073 1.00 94.25 95 LEU A N 1
ATOM 744 C CA . LEU A 1 95 ? -12.473 6.589 15.486 1.00 94.25 95 LEU A CA 1
ATOM 745 C C . LEU A 1 95 ? -12.785 8.078 15.538 1.00 94.25 95 LEU A C 1
ATOM 747 O O . LEU A 1 95 ? -12.407 8.731 16.502 1.00 94.25 95 LEU A O 1
ATOM 751 N N . VAL A 1 96 ? -13.525 8.624 14.572 1.00 91.56 96 VAL A N 1
ATOM 752 C CA . VAL A 1 96 ? -13.927 10.040 14.615 1.00 91.56 96 VAL A CA 1
ATOM 753 C C . VAL A 1 96 ? -14.692 10.367 15.903 1.00 91.56 96 VAL A C 1
ATOM 755 O O . VAL A 1 96 ? -14.496 11.446 16.457 1.00 91.56 96 VAL A O 1
ATOM 758 N N . ARG A 1 97 ? -15.529 9.442 16.396 1.00 91.88 97 ARG A N 1
ATOM 759 C CA . ARG A 1 97 ? -16.271 9.606 17.656 1.00 91.88 97 ARG A CA 1
ATOM 760 C C . ARG A 1 97 ? -15.381 9.463 18.888 1.00 91.88 97 ARG A C 1
ATOM 762 O O . ARG A 1 97 ? -15.564 10.216 19.829 1.00 91.88 97 ARG A O 1
ATOM 769 N N . GLN A 1 98 ? -14.459 8.501 18.898 1.00 95.06 98 GLN A N 1
ATOM 770 C CA . GLN A 1 98 ? -13.579 8.252 20.049 1.00 95.06 98 GLN A CA 1
ATOM 771 C C . GLN A 1 98 ? -12.451 9.287 20.178 1.00 95.06 98 GLN A C 1
ATOM 773 O O . GLN A 1 98 ? -11.935 9.496 21.270 1.00 95.06 98 GLN A O 1
ATOM 778 N N . LEU A 1 99 ? -12.057 9.919 19.070 1.00 93.44 99 LEU A N 1
ATOM 779 C CA . LEU A 1 99 ? -10.938 10.861 19.007 1.00 93.44 99 LEU A CA 1
ATOM 780 C C . LEU A 1 99 ? -11.377 12.332 18.948 1.00 93.44 99 LEU A C 1
ATOM 782 O O . LEU A 1 99 ? -10.539 13.190 18.674 1.00 93.44 99 LEU A O 1
ATOM 786 N N . ASP A 1 100 ? -12.667 12.634 19.126 1.00 90.12 100 ASP A N 1
ATOM 787 C CA . ASP A 1 100 ? -13.232 13.991 19.018 1.00 90.12 100 ASP A CA 1
ATOM 788 C C . ASP A 1 100 ? -12.795 14.732 17.736 1.00 90.12 100 ASP A C 1
ATOM 790 O O . ASP A 1 100 ? -12.480 15.923 17.731 1.00 90.12 100 ASP A O 1
ATOM 794 N N . GLY A 1 101 ? -12.732 14.001 16.618 1.00 85.31 101 GLY A N 1
ATOM 795 C CA . GLY A 1 101 ? -12.327 14.540 15.316 1.00 85.31 101 GLY A CA 1
ATOM 796 C C . GLY A 1 101 ? -10.823 14.783 15.123 1.00 85.31 101 GLY A C 1
ATOM 797 O O . GLY A 1 101 ? -10.442 15.320 14.081 1.00 85.31 101 GLY A O 1
ATOM 798 N N . GLN A 1 102 ? -9.955 14.382 16.060 1.00 89.62 102 GLN A N 1
ATOM 799 C CA . GLN A 1 102 ? -8.503 14.442 15.858 1.00 89.62 102 GLN A CA 1
ATOM 800 C C . GLN A 1 102 ? -8.076 13.617 14.631 1.00 89.62 102 GLN A C 1
ATOM 802 O O . GLN A 1 102 ? -8.606 12.524 14.394 1.00 89.62 102 GLN A O 1
ATOM 807 N N . PRO A 1 103 ? -7.099 14.099 13.841 1.00 88.50 103 PRO A N 1
ATOM 808 C CA . PRO A 1 103 ? -6.599 13.338 12.711 1.00 88.50 103 PRO A CA 1
ATOM 809 C C . PRO A 1 103 ? -5.850 12.099 13.198 1.00 88.50 103 PRO A C 1
ATOM 811 O O . PRO A 1 103 ? -5.152 12.139 14.211 1.00 88.50 103 PRO A O 1
ATOM 814 N N . PHE A 1 104 ? -5.949 11.008 12.446 1.00 90.38 104 PHE A N 1
ATOM 815 C CA . PHE A 1 104 ? -5.252 9.766 12.760 1.00 90.38 104 PHE A CA 1
ATOM 816 C C . PHE A 1 104 ? -4.609 9.157 11.515 1.00 90.38 104 PHE A C 1
ATOM 818 O O . PHE A 1 104 ? -4.972 9.492 10.382 1.00 90.38 104 PHE A O 1
ATOM 825 N N . ALA A 1 105 ? -3.656 8.256 11.745 1.00 89.81 105 ALA A N 1
ATOM 826 C CA . ALA A 1 105 ? -3.036 7.425 10.724 1.00 89.81 105 ALA A CA 1
ATOM 827 C C . ALA A 1 105 ? -2.725 6.032 11.287 1.00 89.81 105 ALA A C 1
ATOM 829 O O . ALA A 1 105 ? -1.930 5.890 12.216 1.00 89.81 105 ALA A O 1
ATOM 830 N N . LEU A 1 106 ? -3.347 5.015 10.702 1.00 93.00 106 LEU A N 1
ATOM 831 C CA . LEU A 1 106 ? -3.036 3.603 10.861 1.00 93.00 106 LEU A CA 1
ATOM 832 C C . LEU A 1 106 ? -1.986 3.208 9.819 1.00 93.00 106 LEU A C 1
ATOM 834 O O . LEU A 1 106 ? -2.173 3.428 8.623 1.00 93.00 106 LEU A O 1
ATOM 838 N N . THR A 1 107 ? -0.899 2.597 10.273 1.00 92.06 107 THR A N 1
ATOM 839 C CA . THR A 1 107 ? 0.099 1.952 9.417 1.00 92.06 107 THR A CA 1
ATOM 840 C C . THR A 1 107 ? 0.164 0.475 9.767 1.00 92.06 107 THR A C 1
ATOM 842 O O . THR A 1 107 ? 0.374 0.141 10.928 1.00 92.06 107 THR A O 1
ATOM 845 N N . VAL A 1 108 ? 0.010 -0.414 8.786 1.00 93.44 108 VAL A N 1
ATOM 846 C CA . VAL A 1 108 ? 0.234 -1.854 8.981 1.00 93.44 108 VAL A CA 1
ATOM 847 C C . VAL A 1 108 ? 1.384 -2.289 8.097 1.00 93.44 108 VAL A C 1
ATOM 849 O O . VAL A 1 108 ? 1.258 -2.342 6.875 1.00 93.44 108 VAL A O 1
ATOM 852 N N . ARG A 1 109 ? 2.523 -2.587 8.716 1.00 91.75 109 ARG A N 1
ATOM 853 C CA . ARG A 1 109 ? 3.687 -3.137 8.015 1.00 91.75 109 ARG A CA 1
ATOM 854 C C . ARG A 1 109 ? 3.459 -4.616 7.744 1.00 91.75 109 ARG A C 1
ATOM 856 O O . ARG A 1 109 ? 2.782 -5.273 8.533 1.00 91.75 109 ARG A O 1
ATOM 863 N N . THR A 1 110 ? 4.054 -5.116 6.655 1.00 92.31 110 THR A N 1
ATOM 864 C CA . THR A 1 110 ? 4.038 -6.550 6.298 1.00 92.31 110 THR A CA 1
ATOM 865 C C . THR A 1 110 ? 2.614 -7.113 6.221 1.00 92.31 110 THR A C 1
ATOM 867 O O . THR A 1 110 ? 2.361 -8.251 6.603 1.00 92.31 110 THR A O 1
ATOM 870 N N . LEU A 1 111 ? 1.686 -6.310 5.682 1.00 93.81 111 LEU A N 1
ATOM 871 C CA . LEU A 1 111 ? 0.252 -6.612 5.589 1.00 93.81 111 LEU A CA 1
ATOM 872 C C . LEU A 1 111 ? -0.024 -7.979 4.943 1.00 93.81 111 LEU A C 1
ATOM 874 O O . LEU A 1 111 ? -0.883 -8.718 5.414 1.00 93.81 111 LEU A O 1
ATOM 878 N N . HIS A 1 112 ? 0.734 -8.347 3.906 1.00 92.19 112 HIS A N 1
ATOM 879 C CA . HIS A 1 112 ? 0.592 -9.630 3.212 1.00 92.19 112 HIS A CA 1
ATOM 880 C C . HIS A 1 112 ? 0.727 -10.846 4.147 1.00 92.19 112 HIS A C 1
ATOM 882 O O . HIS A 1 112 ? 0.153 -11.897 3.869 1.00 92.19 112 HIS A O 1
ATOM 888 N N . ALA A 1 113 ? 1.445 -10.722 5.271 1.00 92.44 113 ALA A N 1
ATOM 889 C CA . ALA A 1 113 ? 1.599 -11.802 6.245 1.00 92.44 113 ALA A CA 1
ATOM 890 C C . ALA A 1 113 ? 0.296 -12.106 7.005 1.00 92.44 113 ALA A C 1
ATOM 892 O O . ALA A 1 113 ? 0.150 -13.200 7.543 1.00 92.44 113 ALA A O 1
ATOM 893 N N . ALA A 1 114 ? -0.650 -11.164 7.028 1.00 92.50 114 ALA A N 1
ATOM 894 C CA . ALA A 1 114 ? -1.946 -11.313 7.681 1.00 92.50 114 ALA A CA 1
ATOM 895 C C . ALA A 1 114 ? -3.027 -11.922 6.765 1.00 92.50 114 ALA A C 1
ATOM 897 O O . ALA A 1 114 ? -4.095 -12.277 7.254 1.00 92.50 114 ALA A O 1
ATOM 898 N N . HIS A 1 115 ? -2.778 -12.054 5.451 1.00 91.88 115 HIS A N 1
ATOM 899 C CA . HIS A 1 115 ? -3.788 -12.523 4.494 1.00 91.88 115 HIS A CA 1
ATOM 900 C C . HIS A 1 115 ? -3.175 -13.357 3.343 1.00 91.88 115 HIS A C 1
ATOM 902 O O . HIS A 1 115 ? -2.726 -12.806 2.333 1.00 91.88 115 HIS A O 1
ATOM 908 N N . PRO A 1 116 ? -3.175 -14.705 3.433 1.00 90.75 116 PRO A N 1
ATOM 909 C CA . PRO A 1 116 ? -2.485 -15.580 2.476 1.00 90.75 116 PRO A CA 1
ATOM 910 C C . PRO A 1 116 ? -2.926 -15.427 1.015 1.00 90.75 116 PRO A C 1
ATOM 912 O O . PRO A 1 116 ? -2.090 -15.474 0.110 1.00 90.75 116 PRO A O 1
ATOM 915 N N . ALA A 1 117 ? -4.223 -15.219 0.768 1.00 90.81 117 ALA A N 1
ATOM 916 C CA . ALA A 1 117 ? -4.742 -15.024 -0.586 1.00 90.81 117 ALA A CA 1
ATOM 917 C C . ALA A 1 117 ? -4.298 -13.680 -1.188 1.00 90.81 117 ALA A C 1
ATOM 919 O O . ALA A 1 117 ? -4.036 -13.597 -2.388 1.00 90.81 117 ALA A O 1
ATOM 920 N N . LEU A 1 118 ? -4.119 -12.657 -0.342 1.00 90.12 118 LEU A N 1
ATOM 921 C CA . LEU A 1 118 ? -3.604 -11.359 -0.773 1.00 90.12 118 LEU A CA 1
ATOM 922 C C . LEU A 1 118 ? -2.135 -11.520 -1.171 1.00 90.12 118 LEU A C 1
ATOM 924 O O . LEU A 1 118 ? -1.748 -11.163 -2.282 1.00 90.12 118 LEU A O 1
ATOM 928 N N . TRP A 1 119 ? -1.352 -12.197 -0.325 1.00 92.38 119 TRP A N 1
ATOM 929 C CA . TRP A 1 119 ? 0.042 -12.503 -0.629 1.00 92.38 119 TRP A CA 1
ATOM 930 C C . TRP A 1 119 ? 0.206 -13.320 -1.918 1.00 92.38 119 TRP A C 1
ATOM 932 O O . TRP A 1 119 ? 1.138 -13.094 -2.685 1.00 92.38 119 TRP A O 1
ATOM 942 N N . ALA A 1 120 ? -0.694 -14.268 -2.192 1.00 92.25 120 ALA A N 1
ATOM 943 C CA . ALA A 1 120 ? -0.663 -15.037 -3.433 1.00 92.25 120 ALA A CA 1
ATOM 944 C C . ALA A 1 120 ? -0.842 -14.151 -4.679 1.00 92.25 120 ALA A C 1
ATOM 946 O O . ALA A 1 120 ? -0.091 -14.316 -5.643 1.00 92.25 120 ALA A O 1
ATOM 947 N N . ARG A 1 121 ? -1.775 -13.187 -4.652 1.00 91.06 121 ARG A N 1
ATOM 948 C CA . ARG A 1 121 ? -1.976 -12.243 -5.765 1.00 91.06 121 ARG A CA 1
ATOM 949 C C . ARG A 1 121 ? -0.803 -11.285 -5.931 1.00 91.06 121 ARG A C 1
ATOM 951 O O . ARG A 1 121 ? -0.377 -11.050 -7.058 1.00 91.06 121 ARG A O 1
ATOM 958 N N . GLU A 1 122 ? -0.241 -10.792 -4.832 1.00 92.00 122 GLU A N 1
ATOM 959 C CA . GLU A 1 122 ? 0.956 -9.947 -4.868 1.00 92.00 122 GLU A CA 1
ATOM 960 C C . GLU A 1 122 ? 2.151 -10.671 -5.496 1.00 92.00 122 GLU A C 1
ATOM 962 O O . GLU A 1 122 ? 2.799 -10.123 -6.387 1.00 92.00 122 GLU A O 1
ATOM 967 N N . ARG A 1 123 ? 2.407 -11.931 -5.117 1.00 92.31 123 ARG A N 1
ATOM 968 C CA . ARG A 1 123 ? 3.463 -12.737 -5.751 1.00 92.31 123 ARG A CA 1
ATOM 969 C C . ARG A 1 123 ? 3.201 -12.980 -7.232 1.00 92.31 123 ARG A C 1
ATOM 971 O O . ARG A 1 123 ? 4.134 -12.896 -8.020 1.00 92.31 123 ARG A O 1
ATOM 978 N N . ALA A 1 124 ? 1.957 -13.273 -7.615 1.00 91.31 124 ALA A N 1
ATOM 979 C CA . ALA A 1 124 ? 1.602 -13.475 -9.019 1.00 91.31 124 ALA A CA 1
ATOM 980 C C . ALA A 1 124 ? 1.821 -12.201 -9.852 1.00 91.31 124 ALA A C 1
ATOM 982 O O . ALA A 1 124 ? 2.346 -12.275 -10.959 1.00 91.31 124 ALA A O 1
ATOM 983 N N . PHE A 1 125 ? 1.482 -11.030 -9.304 1.00 90.50 125 PHE A N 1
ATOM 984 C CA . PHE A 1 125 ? 1.768 -9.742 -9.932 1.00 90.50 125 PHE A CA 1
ATOM 985 C C . PHE A 1 125 ? 3.278 -9.491 -10.066 1.00 90.50 125 PHE A C 1
ATOM 987 O O . PHE A 1 125 ? 3.752 -9.138 -11.145 1.00 90.50 125 PHE A O 1
ATOM 994 N N . LEU A 1 126 ? 4.042 -9.711 -8.990 1.00 91.81 126 LEU A N 1
ATOM 995 C CA . LEU A 1 126 ? 5.487 -9.472 -8.958 1.00 91.81 126 LEU A CA 1
ATOM 996 C C . LEU A 1 126 ? 6.300 -10.488 -9.766 1.00 91.81 126 LEU A C 1
ATOM 998 O O . LEU A 1 126 ? 7.425 -10.172 -10.141 1.00 91.81 126 LEU A O 1
ATOM 1002 N N . ALA A 1 127 ? 5.754 -11.668 -10.069 1.00 92.31 127 ALA A N 1
ATOM 1003 C CA . ALA A 1 127 ? 6.453 -12.701 -10.832 1.00 92.31 127 ALA A CA 1
ATOM 1004 C C . ALA A 1 127 ? 6.973 -12.167 -12.176 1.00 92.31 127 ALA A C 1
ATOM 1006 O O . ALA A 1 127 ? 8.156 -12.297 -12.466 1.00 92.31 127 ALA A O 1
ATOM 1007 N N . GLY A 1 128 ? 6.133 -11.458 -12.938 1.00 90.62 128 GLY A N 1
ATOM 1008 C CA . GLY A 1 128 ? 6.554 -10.901 -14.227 1.00 90.62 128 GLY A CA 1
ATOM 1009 C C . GLY A 1 128 ? 7.623 -9.806 -14.109 1.00 90.62 128 GLY A C 1
ATOM 1010 O O . GLY A 1 128 ? 8.462 -9.666 -14.998 1.00 9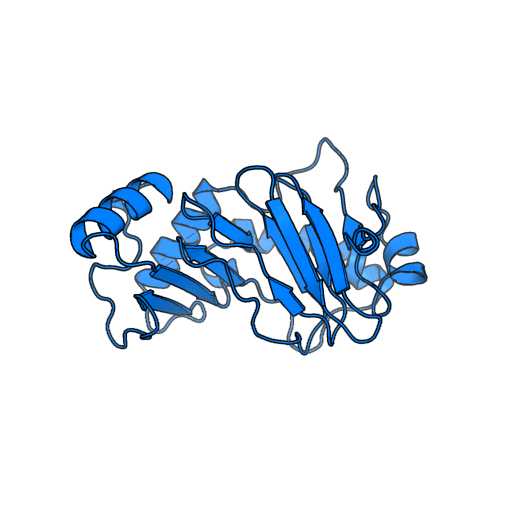0.62 128 GLY A O 1
ATOM 1011 N N . LEU A 1 129 ? 7.649 -9.063 -12.996 1.00 92.56 129 LEU A N 1
ATOM 1012 C CA . LEU A 1 129 ? 8.748 -8.147 -12.694 1.00 92.56 129 LEU A CA 1
ATOM 1013 C C . LEU A 1 129 ? 10.030 -8.924 -12.386 1.00 92.56 129 LEU A C 1
ATOM 1015 O O . LEU A 1 129 ? 11.083 -8.608 -12.932 1.00 92.56 129 LEU A O 1
ATOM 1019 N N . TRP A 1 130 ? 9.950 -9.924 -11.510 1.00 94.62 130 TRP A N 1
ATOM 1020 C CA . TRP A 1 130 ? 11.105 -10.713 -11.085 1.00 94.62 130 TRP A CA 1
ATOM 1021 C C . TRP A 1 130 ? 11.722 -11.513 -12.228 1.00 94.62 130 TRP A C 1
ATOM 1023 O O . TRP A 1 130 ? 12.941 -11.645 -12.262 1.00 94.62 130 TRP A O 1
ATOM 1033 N N . ASP A 1 131 ? 10.932 -11.946 -13.205 1.00 94.81 131 ASP A N 1
ATOM 1034 C CA . ASP A 1 131 ? 11.456 -12.547 -14.433 1.00 94.81 131 ASP A CA 1
ATOM 1035 C C . ASP A 1 131 ? 12.313 -11.556 -15.242 1.00 94.81 131 ASP A C 1
ATOM 1037 O O . ASP A 1 131 ? 13.274 -11.949 -15.902 1.00 94.81 131 ASP A O 1
ATOM 1041 N N . ALA A 1 132 ? 11.995 -10.259 -15.184 1.00 94.38 132 ALA A N 1
ATOM 1042 C CA . ALA A 1 132 ? 12.707 -9.219 -15.923 1.00 94.38 132 ALA A CA 1
ATOM 1043 C C . ALA A 1 132 ? 13.919 -8.639 -15.170 1.00 94.38 132 ALA A C 1
ATOM 1045 O O . ALA A 1 132 ? 14.891 -8.237 -15.811 1.00 94.38 132 ALA A O 1
ATOM 1046 N N . VAL A 1 133 ? 13.869 -8.545 -13.834 1.00 94.56 133 VAL A N 1
ATOM 1047 C CA . VAL A 1 133 ? 14.894 -7.832 -13.034 1.00 94.56 133 VAL A CA 1
ATOM 1048 C C . VAL A 1 133 ? 15.478 -8.638 -11.870 1.00 94.56 133 VAL A C 1
ATOM 1050 O O . VAL A 1 133 ? 16.375 -8.147 -11.186 1.00 94.56 133 VAL A O 1
ATOM 1053 N N . GLY A 1 134 ? 14.999 -9.861 -11.649 1.00 93.44 134 GLY A N 1
ATOM 1054 C CA . GLY A 1 134 ? 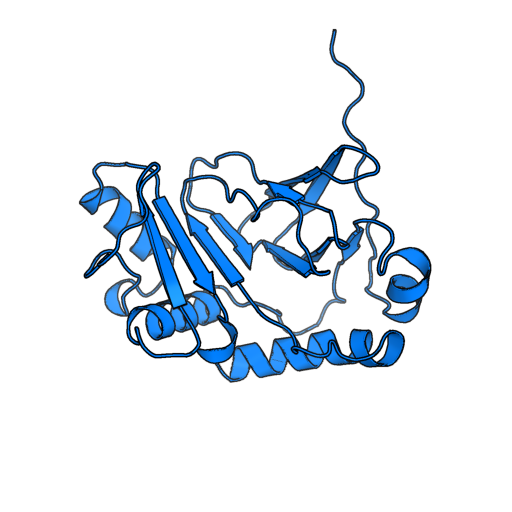15.331 -10.699 -10.498 1.00 93.44 134 GLY A CA 1
ATOM 1055 C C . GLY A 1 134 ? 14.504 -10.377 -9.240 1.00 93.44 134 GLY A C 1
ATOM 1056 O O . GLY A 1 134 ? 13.971 -9.271 -9.100 1.00 93.44 134 GLY A O 1
ATOM 1057 N N . PRO A 1 135 ? 14.375 -11.335 -8.302 1.00 91.62 135 PRO A N 1
ATOM 1058 C CA . PRO A 1 135 ? 13.732 -11.095 -7.016 1.00 91.62 135 PRO A CA 1
ATOM 1059 C C . PRO A 1 135 ? 14.632 -10.270 -6.075 1.00 91.62 135 PRO A C 1
ATOM 1061 O O . PRO A 1 135 ? 15.858 -10.401 -6.114 1.00 91.62 135 PRO A O 1
ATOM 1064 N N . PRO A 1 136 ? 14.051 -9.440 -5.189 1.00 87.81 136 PRO A N 1
ATOM 1065 C CA . PRO A 1 136 ? 14.815 -8.719 -4.176 1.00 87.81 136 PRO A CA 1
ATOM 1066 C C . PRO A 1 136 ? 15.382 -9.678 -3.105 1.00 87.81 136 PRO A C 1
ATOM 1068 O O . PRO A 1 136 ? 14.688 -10.627 -2.730 1.00 87.81 136 PRO A O 1
ATOM 1071 N N . PRO A 1 137 ? 16.583 -9.415 -2.545 1.00 85.88 137 PRO A N 1
ATOM 1072 C CA . PRO A 1 137 ? 17.208 -10.285 -1.537 1.00 85.88 137 PRO A CA 1
ATOM 1073 C C . PRO A 1 137 ? 16.364 -10.480 -0.270 1.00 85.88 137 PRO A C 1
ATOM 1075 O O . PRO A 1 137 ? 16.257 -11.591 0.238 1.00 85.88 137 PRO A O 1
ATOM 1078 N N . ASP A 1 138 ? 15.724 -9.408 0.205 1.00 85.75 138 ASP A N 1
ATOM 1079 C CA . ASP A 1 138 ? 14.923 -9.405 1.437 1.00 85.75 138 ASP A CA 1
ATOM 1080 C C . ASP A 1 138 ? 13.432 -9.708 1.195 1.00 85.75 138 ASP A C 1
ATOM 1082 O O . ASP A 1 138 ? 12.601 -9.569 2.102 1.00 85.75 138 ASP A O 1
ATOM 1086 N N . GLY A 1 139 ? 13.078 -10.098 -0.034 1.00 86.69 139 GLY A N 1
ATOM 1087 C CA . GLY A 1 139 ? 11.696 -10.288 -0.461 1.00 86.69 139 GLY A CA 1
ATOM 1088 C C . GLY A 1 139 ? 10.927 -8.977 -0.665 1.00 86.69 139 GLY A C 1
ATOM 1089 O O . GLY A 1 139 ? 11.461 -7.874 -0.556 1.00 86.69 139 GLY A O 1
ATOM 1090 N N . ALA A 1 140 ? 9.644 -9.106 -1.005 1.00 90.44 140 ALA A N 1
ATOM 1091 C CA . ALA A 1 140 ? 8.730 -7.974 -1.127 1.00 90.44 140 ALA A CA 1
ATOM 1092 C C . ALA A 1 140 ? 7.943 -7.768 0.169 1.00 90.44 140 ALA A C 1
ATOM 1094 O O . ALA A 1 140 ? 7.649 -8.718 0.898 1.00 90.44 140 ALA A O 1
ATOM 1095 N N . ARG A 1 141 ? 7.593 -6.511 0.456 1.00 91.75 141 ARG A N 1
ATOM 1096 C CA . ARG A 1 141 ? 6.767 -6.147 1.607 1.00 91.75 141 ARG A CA 1
ATOM 1097 C C . ARG A 1 141 ? 5.648 -5.210 1.200 1.00 91.75 141 ARG A C 1
ATOM 1099 O O . ARG A 1 141 ? 5.784 -4.430 0.267 1.00 91.75 141 ARG A O 1
ATOM 1106 N N . THR A 1 142 ? 4.586 -5.262 1.987 1.00 92.81 142 THR A N 1
ATOM 1107 C CA . THR A 1 142 ? 3.319 -4.580 1.721 1.00 92.81 142 THR A CA 1
ATOM 1108 C C . THR A 1 142 ? 2.999 -3.757 2.945 1.00 92.81 142 THR A C 1
ATOM 1110 O O . THR A 1 142 ? 3.032 -4.294 4.057 1.00 92.81 142 THR A O 1
ATOM 1113 N N . THR A 1 143 ? 2.754 -2.464 2.773 1.00 92.38 143 THR A N 1
ATOM 1114 C CA . THR A 1 143 ? 2.464 -1.576 3.898 1.00 92.38 143 THR A CA 1
ATOM 1115 C C . THR A 1 143 ? 1.143 -0.884 3.652 1.00 92.38 143 THR A C 1
ATOM 1117 O O . THR A 1 143 ? 1.003 -0.139 2.701 1.00 92.38 143 THR A O 1
ATOM 1120 N N . LEU A 1 144 ? 0.177 -1.103 4.532 1.00 92.94 144 LEU A N 1
ATOM 1121 C CA . LEU A 1 144 ? -1.056 -0.331 4.532 1.00 92.94 144 LEU A CA 1
ATOM 1122 C C . LEU A 1 144 ? -0.810 1.020 5.195 1.00 92.94 144 LEU A C 1
ATOM 1124 O O . LEU A 1 144 ? -0.277 1.071 6.304 1.00 92.94 144 LEU A O 1
ATOM 1128 N N . TRP A 1 145 ? -1.317 2.080 4.580 1.00 90.62 145 TRP A N 1
ATOM 1129 C CA . TRP A 1 145 ? -1.546 3.375 5.205 1.00 90.62 145 TRP A CA 1
ATOM 1130 C C . TRP A 1 145 ? -3.024 3.731 5.117 1.00 90.62 145 TRP A C 1
ATOM 1132 O O . TRP A 1 145 ? -3.613 3.734 4.035 1.00 90.62 145 TRP A O 1
ATOM 1142 N N . HIS A 1 146 ? -3.624 4.063 6.253 1.00 90.75 146 HIS A N 1
ATOM 1143 C CA . HIS A 1 146 ? -5.028 4.429 6.326 1.00 90.75 146 HIS A CA 1
ATOM 1144 C C . HIS A 1 146 ? -5.266 5.572 7.321 1.00 90.75 146 HIS A C 1
ATOM 1146 O O . HIS A 1 146 ? -4.849 5.476 8.469 1.00 90.75 146 HIS A O 1
ATOM 1152 N N . GLY A 1 147 ? -5.948 6.649 6.927 1.00 87.50 147 GLY A N 1
ATOM 1153 C CA . GLY A 1 147 ? -6.291 7.723 7.867 1.00 87.50 147 GLY A CA 1
ATOM 1154 C C . GLY A 1 147 ? -6.617 9.072 7.232 1.00 87.50 147 GLY A C 1
ATOM 1155 O O . GLY A 1 147 ? -6.597 9.228 6.010 1.00 87.50 147 GLY A O 1
ATOM 1156 N N . SER A 1 148 ? -6.964 10.042 8.082 1.00 78.75 148 SER A N 1
ATOM 1157 C CA . SER A 1 148 ? -7.347 11.418 7.714 1.00 78.75 148 SER A CA 1
ATOM 1158 C C . SER A 1 148 ? -6.161 12.380 7.636 1.00 78.75 148 SER A C 1
ATOM 1160 O O . SER A 1 148 ? -6.228 13.391 6.932 1.00 78.75 148 SER A O 1
ATOM 1162 N N . HIS A 1 149 ? -5.051 12.059 8.302 1.00 68.50 149 HIS A N 1
ATOM 1163 C CA . HIS A 1 149 ? -3.782 12.699 7.988 1.00 68.50 149 HIS A CA 1
ATOM 1164 C C . HIS A 1 149 ? -3.335 12.172 6.620 1.00 68.50 149 HIS A C 1
ATOM 1166 O O . HIS A 1 149 ? -3.285 10.958 6.412 1.00 68.50 149 HIS A O 1
ATOM 1172 N N . GLY A 1 150 ? -3.056 13.071 5.667 1.00 56.50 150 GLY A N 1
ATOM 1173 C CA . GLY A 1 150 ? -2.505 12.664 4.377 1.00 56.50 150 GLY A CA 1
ATOM 1174 C C . GLY A 1 150 ? -1.283 11.777 4.627 1.00 56.50 150 GLY A C 1
ATOM 1175 O O . GLY A 1 150 ? -0.440 12.175 5.434 1.00 56.50 150 GLY A O 1
ATOM 1176 N N . PRO A 1 151 ? -1.184 10.580 4.023 1.00 56.06 151 PRO A N 1
ATOM 1177 C CA . PRO A 1 151 ? -0.009 9.745 4.194 1.00 56.06 151 PRO A CA 1
ATOM 1178 C C . PRO A 1 151 ? 1.213 10.557 3.762 1.00 56.06 151 PRO A C 1
ATOM 1180 O O . PRO A 1 151 ? 1.404 10.859 2.581 1.00 56.06 151 PRO A O 1
ATOM 1183 N N . GLY A 1 152 ? 2.024 10.961 4.736 1.00 53.22 152 GLY A N 1
ATOM 1184 C CA . GLY A 1 152 ? 3.418 11.241 4.474 1.00 53.22 152 GLY A CA 1
ATOM 1185 C C . GLY A 1 152 ? 4.033 9.889 4.170 1.00 53.22 152 GLY A C 1
ATOM 1186 O O . GLY A 1 152 ? 4.185 9.079 5.084 1.00 53.22 152 GLY A O 1
ATOM 1187 N N . GLY A 1 153 ? 4.332 9.610 2.899 1.00 54.84 153 GLY A N 1
ATOM 1188 C CA . GLY A 1 153 ? 5.185 8.476 2.572 1.00 54.84 153 GLY A CA 1
ATOM 1189 C C . GLY A 1 153 ? 6.464 8.569 3.418 1.00 54.84 153 GLY A C 1
ATOM 1190 O O . GLY A 1 153 ? 6.888 9.682 3.753 1.00 54.84 153 GLY A O 1
ATOM 1191 N N . PRO A 1 154 ? 7.052 7.440 3.837 1.00 57.22 154 PRO A N 1
ATOM 1192 C CA . PRO A 1 154 ? 8.180 7.428 4.764 1.00 57.22 154 PRO A CA 1
ATOM 1193 C C . PRO A 1 154 ? 9.428 8.040 4.118 1.00 57.22 154 PRO A C 1
ATOM 1195 O O . PRO A 1 154 ? 10.263 7.310 3.605 1.00 57.22 154 PRO A O 1
ATOM 1198 N N . GLY A 1 155 ? 9.559 9.371 4.128 1.00 68.31 155 GLY A N 1
ATOM 1199 C CA . GLY A 1 155 ? 10.664 10.078 3.479 1.00 68.31 155 GLY A CA 1
ATOM 1200 C C . GLY A 1 155 ? 10.964 9.558 2.062 1.00 68.31 155 GLY A C 1
ATOM 1201 O O . GLY A 1 155 ? 10.103 8.968 1.406 1.00 68.31 155 GLY A O 1
ATOM 1202 N N . PRO A 1 156 ? 12.183 9.777 1.554 1.00 77.06 156 PRO A N 1
ATOM 1203 C CA . PRO A 1 156 ? 12.677 9.060 0.386 1.00 77.06 156 PRO A CA 1
ATOM 1204 C C . PRO A 1 156 ? 12.754 7.558 0.683 1.00 77.06 156 PRO A C 1
ATOM 1206 O O . PRO A 1 156 ? 13.428 7.145 1.631 1.00 77.06 156 PRO A O 1
ATOM 1209 N N . ALA A 1 157 ? 12.088 6.740 -0.133 1.00 77.31 157 ALA A N 1
ATOM 1210 C CA . ALA A 1 157 ? 12.145 5.292 -0.007 1.00 77.31 157 ALA A CA 1
ATOM 1211 C C . ALA A 1 157 ? 13.573 4.792 -0.272 1.00 77.31 157 ALA A C 1
ATOM 1213 O O . ALA A 1 157 ? 14.232 5.232 -1.217 1.00 77.31 157 ALA A O 1
ATOM 1214 N N . ARG A 1 158 ? 14.060 3.867 0.562 1.00 82.50 158 ARG A N 1
ATOM 1215 C CA . ARG A 1 158 ? 15.346 3.189 0.322 1.00 82.50 158 ARG A CA 1
ATOM 1216 C C . ARG A 1 158 ? 15.254 2.201 -0.836 1.00 82.50 158 ARG A C 1
ATOM 1218 O O . ARG A 1 158 ? 16.203 2.078 -1.600 1.00 82.50 158 ARG A O 1
ATOM 1225 N N . ASP A 1 159 ? 14.093 1.573 -0.972 1.00 87.31 159 ASP A N 1
ATOM 1226 C CA . ASP A 1 159 ? 13.820 0.528 -1.950 1.00 87.31 159 ASP A CA 1
ATOM 1227 C C . ASP A 1 159 ? 12.828 1.011 -3.010 1.00 87.31 159 ASP A C 1
ATOM 1229 O O . ASP A 1 159 ? 12.107 1.995 -2.822 1.00 87.31 159 ASP A O 1
ATOM 1233 N N . ALA A 1 160 ? 12.792 0.301 -4.136 1.00 92.00 160 ALA A N 1
ATOM 1234 C CA . ALA A 1 160 ? 11.768 0.502 -5.148 1.00 92.00 160 ALA A CA 1
ATOM 1235 C C . ALA A 1 160 ? 10.414 -0.007 -4.629 1.00 92.00 160 ALA A C 1
ATOM 1237 O O . ALA A 1 160 ? 10.356 -1.034 -3.953 1.00 92.00 160 ALA A O 1
ATOM 1238 N N . GLY A 1 161 ? 9.322 0.672 -4.974 1.00 92.19 161 GLY A N 1
ATOM 1239 C CA . GLY A 1 161 ? 7.995 0.292 -4.495 1.00 92.19 161 GLY A CA 1
ATOM 1240 C C . GLY A 1 161 ? 6.871 0.666 -5.445 1.00 92.19 161 GLY A C 1
ATOM 1241 O O . GLY A 1 161 ? 7.046 1.459 -6.373 1.00 92.19 161 GLY A O 1
ATOM 1242 N N . PHE A 1 162 ? 5.703 0.092 -5.182 1.00 92.94 162 PHE A N 1
ATOM 1243 C CA . PHE A 1 162 ? 4.447 0.448 -5.826 1.00 92.94 162 PHE A CA 1
ATOM 1244 C C . PHE A 1 162 ? 3.516 1.045 -4.778 1.00 92.94 162 PHE A C 1
ATOM 1246 O O . PHE A 1 162 ? 3.518 0.602 -3.635 1.00 92.94 162 PHE A O 1
ATOM 1253 N N . VAL A 1 163 ? 2.747 2.052 -5.174 1.00 91.38 163 VAL A N 1
ATOM 1254 C CA . VAL A 1 163 ? 1.730 2.689 -4.338 1.00 91.38 163 VAL A CA 1
ATOM 1255 C C . VAL A 1 163 ? 0.380 2.494 -5.012 1.00 91.38 163 VAL A C 1
ATOM 1257 O O . VAL A 1 163 ? 0.166 2.992 -6.121 1.00 91.38 163 VAL A O 1
ATOM 1260 N N . CYS A 1 164 ? -0.529 1.788 -4.346 1.00 90.69 164 CYS A N 1
ATOM 1261 C CA . CYS A 1 164 ? -1.889 1.540 -4.804 1.00 90.69 164 CYS A CA 1
ATOM 1262 C C . CYS A 1 164 ? -2.888 2.346 -3.976 1.00 90.69 164 CYS A C 1
ATOM 1264 O O . CYS A 1 164 ? -2.951 2.225 -2.755 1.00 90.69 164 CYS A O 1
ATOM 1266 N N . VAL A 1 165 ? -3.714 3.156 -4.635 1.00 86.69 165 VAL A N 1
ATOM 1267 C CA . VAL A 1 165 ? -4.811 3.868 -3.969 1.00 86.69 165 VAL A CA 1
ATOM 1268 C C . VAL A 1 165 ? -6.068 3.011 -4.039 1.00 86.69 165 VAL A C 1
ATOM 1270 O O . VAL A 1 165 ? -6.545 2.710 -5.126 1.00 86.69 165 VAL A O 1
ATOM 1273 N N . LEU A 1 166 ? -6.652 2.665 -2.890 1.00 86.00 166 LEU A N 1
ATOM 1274 C CA . LEU A 1 166 ? -7.792 1.737 -2.849 1.00 86.00 166 LEU A CA 1
ATOM 1275 C C . LEU A 1 166 ? -9.160 2.410 -2.973 1.00 86.00 166 LEU A C 1
ATOM 1277 O O . LEU A 1 166 ? -10.187 1.737 -3.047 1.00 86.00 166 LEU A O 1
ATOM 1281 N N . SER A 1 167 ? -9.241 3.740 -2.895 1.00 78.31 167 SER A N 1
ATOM 1282 C CA . SER A 1 167 ? -10.536 4.425 -2.892 1.00 78.31 167 SER A CA 1
ATOM 1283 C C . SER A 1 167 ? -10.475 5.844 -3.428 1.00 78.31 167 SER A C 1
ATOM 1285 O O . SER A 1 167 ? -9.836 6.731 -2.857 1.00 78.31 167 SER A O 1
ATOM 1287 N N . GLY A 1 168 ? -11.275 6.065 -4.470 1.00 75.38 168 GLY A N 1
ATOM 1288 C CA . GLY A 1 168 ? -11.420 7.341 -5.150 1.00 75.38 168 GLY A CA 1
ATOM 1289 C C . GLY A 1 168 ? -10.168 7.766 -5.912 1.00 75.38 168 GLY A C 1
ATOM 1290 O O . GLY A 1 168 ? -9.068 7.260 -5.718 1.00 75.38 168 GLY A O 1
ATOM 1291 N N . ARG A 1 169 ? -10.347 8.763 -6.774 1.00 83.00 169 ARG A N 1
ATOM 1292 C CA . ARG A 1 169 ? -9.242 9.391 -7.492 1.00 83.00 169 ARG A CA 1
ATOM 1293 C C . ARG A 1 169 ? -8.351 10.165 -6.521 1.00 83.00 169 ARG A C 1
ATOM 1295 O O . ARG A 1 169 ? -8.857 10.880 -5.645 1.00 83.00 169 ARG A O 1
ATOM 1302 N N . ARG A 1 170 ? -7.032 10.055 -6.670 1.00 84.25 170 ARG A N 1
ATOM 1303 C CA . ARG A 1 170 ? -6.058 10.756 -5.823 1.00 84.25 170 ARG A CA 1
ATOM 1304 C C . ARG A 1 170 ? -4.996 11.461 -6.642 1.00 84.25 170 ARG A C 1
ATOM 1306 O O . ARG A 1 170 ? -4.635 11.047 -7.736 1.00 84.25 170 ARG A O 1
ATOM 1313 N N . ARG A 1 171 ? -4.523 12.574 -6.084 1.00 88.31 171 ARG A N 1
ATOM 1314 C CA . ARG A 1 171 ? -3.363 13.314 -6.574 1.00 88.31 171 ARG A CA 1
ATOM 1315 C C . ARG A 1 171 ? -2.225 13.050 -5.606 1.00 88.31 171 ARG A C 1
ATOM 1317 O O . ARG A 1 171 ? -2.315 13.464 -4.453 1.00 88.31 171 ARG A O 1
ATOM 1324 N N . LEU A 1 172 ? -1.197 12.358 -6.067 1.00 88.81 172 LEU A N 1
ATOM 1325 C CA . LEU A 1 172 ? -0.005 12.059 -5.288 1.00 88.81 172 LEU A CA 1
ATOM 1326 C C . LEU A 1 172 ? 1.107 12.987 -5.760 1.00 88.81 172 LEU A C 1
ATOM 1328 O O . LEU A 1 172 ? 1.424 13.043 -6.948 1.00 88.81 172 LEU A O 1
ATOM 1332 N N . ARG A 1 173 ? 1.691 13.740 -4.836 1.00 90.25 173 ARG A N 1
ATOM 1333 C CA . ARG A 1 173 ? 2.919 14.478 -5.099 1.00 90.25 173 ARG A CA 1
ATOM 1334 C C . ARG A 1 173 ? 4.074 13.502 -4.970 1.00 90.25 173 ARG A C 1
ATOM 1336 O O . ARG A 1 173 ? 4.197 12.843 -3.948 1.00 90.25 173 ARG A O 1
ATOM 1343 N N . VAL A 1 174 ? 4.919 13.444 -5.985 1.00 91.06 174 VAL A N 1
ATOM 1344 C CA . VAL A 1 174 ? 6.147 12.653 -5.993 1.00 91.06 174 VAL A CA 1
ATOM 1345 C C . VAL A 1 174 ? 7.318 13.616 -5.951 1.00 91.06 174 VAL A C 1
ATOM 1347 O O . VAL A 1 174 ? 7.326 14.609 -6.675 1.00 91.06 174 VAL A O 1
ATOM 1350 N N . THR A 1 175 ? 8.296 13.352 -5.098 1.00 90.56 175 THR A N 1
ATOM 1351 C CA . THR A 1 175 ? 9.529 14.138 -5.005 1.00 90.56 175 THR A CA 1
ATOM 1352 C C . THR A 1 175 ? 10.719 13.204 -5.070 1.00 90.56 175 THR A C 1
ATOM 1354 O O . THR A 1 175 ? 10.732 12.190 -4.381 1.00 90.56 175 THR A O 1
ATOM 1357 N N . GLY A 1 176 ? 11.725 13.544 -5.862 1.00 89.81 176 GLY A N 1
ATOM 1358 C CA . GLY A 1 176 ? 12.952 12.765 -5.964 1.00 89.81 176 GLY A CA 1
ATOM 1359 C C . GLY A 1 176 ? 14.106 13.590 -6.531 1.00 89.81 176 GLY A C 1
ATOM 1360 O O . GLY A 1 176 ? 13.982 14.811 -6.655 1.00 89.81 176 GLY A O 1
ATOM 1361 N N . PRO A 1 177 ? 15.217 12.937 -6.910 1.00 86.12 177 PRO A N 1
ATOM 1362 C CA . PRO A 1 177 ? 16.422 13.613 -7.398 1.00 86.12 177 PRO A CA 1
ATOM 1363 C C . PRO A 1 177 ? 16.185 14.502 -8.627 1.00 86.12 177 PRO A C 1
ATOM 1365 O O . PRO A 1 177 ? 16.814 15.544 -8.768 1.00 86.12 177 PRO A O 1
ATOM 1368 N N . ALA A 1 178 ? 15.246 14.118 -9.497 1.00 83.56 178 ALA A N 1
ATOM 1369 C CA . ALA A 1 178 ? 14.889 14.863 -10.706 1.00 83.56 178 ALA A CA 1
ATOM 1370 C C . ALA A 1 178 ? 13.871 16.000 -10.465 1.00 83.56 178 ALA A C 1
ATOM 1372 O O . ALA A 1 178 ? 13.442 16.656 -11.413 1.00 83.56 178 ALA A O 1
ATOM 1373 N N . GLY A 1 179 ? 13.460 16.231 -9.214 1.00 87.19 179 GLY A N 1
ATOM 1374 C CA . GLY A 1 179 ? 12.482 17.249 -8.838 1.00 87.19 179 GLY A CA 1
ATOM 1375 C C . GLY A 1 179 ? 11.133 16.671 -8.411 1.00 87.19 179 GLY A C 1
ATOM 1376 O O . GLY A 1 179 ? 11.033 15.539 -7.932 1.00 87.19 179 GLY A O 1
ATOM 1377 N N . ALA A 1 180 ? 10.085 17.491 -8.527 1.00 89.88 180 ALA A N 1
ATOM 1378 C CA . ALA A 1 180 ? 8.735 17.140 -8.102 1.00 89.88 180 ALA A CA 1
ATOM 1379 C C . ALA A 1 180 ? 7.807 16.893 -9.298 1.00 89.88 180 ALA A C 1
ATOM 1381 O O . ALA A 1 180 ? 7.816 17.652 -10.264 1.00 89.88 180 ALA A O 1
ATOM 1382 N N . ALA A 1 181 ? 6.95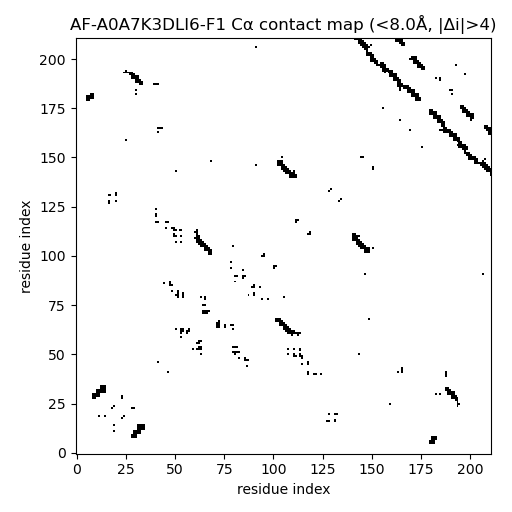7 15.879 -9.183 1.00 91.25 181 ALA A N 1
ATOM 1383 C CA . ALA A 1 181 ? 5.911 15.543 -10.138 1.00 91.25 181 ALA A CA 1
ATOM 1384 C C . ALA A 1 181 ? 4.572 15.342 -9.415 1.00 91.25 181 ALA A C 1
ATOM 1386 O O . ALA A 1 181 ? 4.527 15.152 -8.197 1.00 91.25 181 ALA A O 1
ATOM 1387 N N . VAL A 1 182 ? 3.466 15.380 -10.157 1.00 91.94 182 VAL A N 1
ATOM 1388 C CA . VAL A 1 182 ? 2.138 15.043 -9.623 1.00 91.94 182 VAL A CA 1
ATOM 1389 C C . VAL A 1 182 ? 1.554 13.885 -10.417 1.00 91.94 182 VAL A C 1
ATOM 1391 O O . VAL A 1 182 ? 1.229 14.028 -11.594 1.00 91.94 182 VAL A O 1
ATOM 1394 N N . ALA A 1 183 ? 1.400 12.743 -9.754 1.00 91.38 183 ALA A N 1
ATOM 1395 C CA . ALA A 1 183 ? 0.683 11.593 -10.277 1.00 91.38 183 ALA A CA 1
ATOM 1396 C C . ALA A 1 183 ? -0.809 11.726 -9.965 1.00 91.38 183 ALA A C 1
ATOM 1398 O O . ALA A 1 183 ? -1.197 12.190 -8.890 1.00 91.38 183 ALA A O 1
ATOM 1399 N N . VAL A 1 184 ? -1.652 11.303 -10.900 1.00 89.75 184 VAL A N 1
ATOM 1400 C CA . VAL A 1 184 ? -3.085 11.145 -10.662 1.00 89.75 184 VAL A CA 1
ATOM 1401 C C . VAL A 1 184 ? -3.402 9.674 -10.821 1.00 89.75 184 VAL A C 1
ATOM 1403 O O . VAL A 1 184 ? -3.178 9.139 -11.901 1.00 89.75 184 VAL A O 1
ATOM 1406 N N . THR A 1 185 ? -3.894 9.053 -9.756 1.00 87.62 185 THR A N 1
ATOM 1407 C CA . THR A 1 185 ? -4.201 7.624 -9.714 1.00 87.62 185 THR A CA 1
ATOM 1408 C C . THR A 1 185 ? -5.680 7.407 -9.436 1.00 87.62 185 THR A C 1
ATOM 1410 O O . THR A 1 185 ? -6.323 8.178 -8.709 1.00 87.62 185 THR A O 1
ATOM 1413 N N . GLU A 1 186 ? -6.223 6.364 -10.041 1.00 86.69 186 GLU A N 1
ATOM 1414 C CA . GLU A 1 186 ? -7.560 5.837 -9.789 1.00 86.69 186 GLU A CA 1
ATOM 1415 C C . GLU A 1 186 ? -7.470 4.485 -9.063 1.00 86.69 186 GLU A C 1
ATOM 1417 O O . GLU A 1 186 ? -6.385 3.903 -8.985 1.00 86.69 186 GLU A O 1
ATOM 1422 N N . PRO A 1 187 ? -8.571 3.987 -8.471 1.00 84.56 187 PRO A N 1
ATOM 1423 C CA . PRO A 1 187 ? -8.572 2.660 -7.869 1.00 84.56 187 PRO A CA 1
ATOM 1424 C C . PRO A 1 187 ? -8.121 1.589 -8.865 1.00 84.56 187 PRO A C 1
ATOM 1426 O O . PRO A 1 187 ? -8.714 1.451 -9.931 1.00 84.56 187 PRO A O 1
ATOM 1429 N N . GLY A 1 188 ? -7.075 0.844 -8.504 1.00 81.81 188 GLY A N 1
ATOM 1430 C CA . GLY A 1 188 ? -6.457 -0.179 -9.356 1.00 81.81 188 GLY A CA 1
ATOM 1431 C C . GLY A 1 188 ? -5.194 0.274 -10.096 1.00 81.81 188 GLY A C 1
ATOM 1432 O O . GLY A 1 188 ? -4.397 -0.581 -10.479 1.00 81.81 188 GLY A O 1
ATOM 1433 N N . ASP A 1 189 ? -4.952 1.583 -10.229 1.00 89.44 189 ASP A N 1
ATOM 1434 C CA . ASP A 1 189 ? -3.669 2.090 -10.723 1.00 89.44 189 ASP A CA 1
ATOM 1435 C C . ASP A 1 189 ? -2.558 1.825 -9.695 1.00 89.44 189 ASP A C 1
ATOM 1437 O O . ASP A 1 189 ? -2.767 1.902 -8.476 1.00 89.44 189 ASP A O 1
ATOM 1441 N N . LEU A 1 190 ? -1.340 1.599 -10.190 1.00 91.94 190 LEU A N 1
ATOM 1442 C CA . LEU A 1 190 ? -0.138 1.491 -9.366 1.00 91.94 190 LEU A CA 1
ATOM 1443 C C . LEU A 1 190 ? 0.843 2.595 -9.737 1.00 91.94 190 LEU A C 1
ATOM 1445 O O . LEU A 1 190 ? 1.302 2.676 -10.870 1.00 91.94 190 LEU A O 1
ATOM 1449 N N . LEU A 1 191 ? 1.224 3.434 -8.781 1.00 93.56 191 LEU A N 1
ATOM 1450 C CA . LEU A 1 191 ? 2.338 4.357 -8.970 1.00 93.56 191 LEU A CA 1
ATOM 1451 C C . LEU A 1 191 ? 3.643 3.650 -8.599 1.00 93.56 191 LEU A C 1
ATOM 1453 O O . LEU A 1 191 ? 3.863 3.337 -7.433 1.00 93.56 191 LEU A O 1
ATOM 1457 N N . TYR A 1 192 ? 4.524 3.443 -9.572 1.00 94.88 192 TYR A N 1
ATOM 1458 C CA . TYR A 1 192 ? 5.887 2.996 -9.315 1.00 94.88 192 TYR A CA 1
ATOM 1459 C C . TYR A 1 192 ? 6.759 4.149 -8.811 1.00 94.88 192 TYR A C 1
ATOM 1461 O O . TYR A 1 192 ? 6.753 5.246 -9.380 1.00 94.88 192 TYR A O 1
ATOM 1469 N N . LEU A 1 193 ? 7.560 3.870 -7.786 1.00 93.38 193 LEU A N 1
ATOM 1470 C CA . LEU A 1 193 ? 8.563 4.767 -7.230 1.00 93.38 193 LEU A CA 1
ATOM 1471 C C . LEU A 1 193 ? 9.934 4.076 -7.231 1.00 93.38 193 LEU A C 1
ATOM 1473 O O . LEU A 1 193 ? 10.091 3.036 -6.587 1.00 93.38 193 LEU A O 1
ATOM 1477 N N . PRO A 1 194 ? 10.944 4.644 -7.915 1.00 94.00 194 PRO A N 1
ATOM 1478 C CA . PRO A 1 194 ? 12.321 4.193 -7.768 1.00 94.00 194 PRO A CA 1
ATOM 1479 C C . PRO A 1 194 ? 12.864 4.521 -6.368 1.00 94.00 194 PRO A C 1
ATOM 1481 O O . PRO A 1 194 ? 12.354 5.440 -5.714 1.00 94.00 194 PRO A O 1
ATOM 1484 N N . PRO A 1 195 ? 13.973 3.883 -5.953 1.00 92.12 195 PRO A N 1
ATOM 1485 C CA . PRO A 1 195 ? 14.730 4.307 -4.781 1.00 92.12 195 PRO A CA 1
ATOM 1486 C C . PRO A 1 195 ? 15.022 5.815 -4.795 1.00 92.12 195 PRO A C 1
ATOM 1488 O O . PRO A 1 195 ? 15.190 6.434 -5.851 1.00 92.12 195 PRO A O 1
ATOM 1491 N N . GLY A 1 196 ? 15.055 6.428 -3.614 1.00 91.00 196 GLY A N 1
ATOM 1492 C CA . GLY A 1 196 ? 15.296 7.861 -3.437 1.00 91.00 196 GLY A CA 1
ATOM 1493 C C . GLY A 1 196 ? 14.101 8.762 -3.766 1.00 91.00 196 GLY A C 1
ATOM 1494 O O . GLY A 1 196 ? 14.215 9.981 -3.634 1.00 91.00 196 GLY A O 1
ATOM 1495 N N . HIS A 1 197 ? 12.957 8.199 -4.164 1.00 91.38 197 HIS A N 1
ATOM 1496 C CA . HIS A 1 197 ? 11.722 8.955 -4.343 1.00 91.38 197 HIS A CA 1
ATOM 1497 C C . HIS A 1 197 ? 10.837 8.857 -3.101 1.00 91.38 197 HIS A C 1
ATOM 1499 O O . HIS A 1 197 ? 10.742 7.818 -2.453 1.00 91.38 197 HIS A O 1
ATOM 1505 N N . ALA A 1 198 ? 10.169 9.958 -2.789 1.00 89.31 198 ALA A N 1
ATOM 1506 C CA . ALA A 1 198 ? 9.127 10.046 -1.783 1.00 89.31 198 ALA A CA 1
ATOM 1507 C C . ALA A 1 198 ? 7.801 10.382 -2.458 1.00 89.31 198 ALA A C 1
ATOM 1509 O O . ALA A 1 198 ? 7.764 10.980 -3.540 1.00 89.31 198 ALA A O 1
ATOM 1510 N N . TRP A 1 199 ? 6.710 10.054 -1.782 1.00 88.38 199 TRP A N 1
ATOM 1511 C CA . TRP A 1 199 ? 5.384 10.473 -2.192 1.00 88.38 199 TRP A CA 1
ATOM 1512 C C . TRP A 1 199 ? 4.609 11.041 -1.009 1.00 88.38 199 TRP A C 1
ATOM 1514 O O . TRP A 1 199 ? 4.849 10.696 0.148 1.00 88.38 199 TRP A O 1
ATOM 1524 N N . SER A 1 200 ? 3.670 11.926 -1.303 1.00 85.44 200 SER A N 1
ATOM 1525 C CA . SER A 1 200 ? 2.700 12.409 -0.333 1.00 85.44 200 SER A CA 1
ATOM 1526 C C . SER A 1 200 ? 1.356 12.633 -0.998 1.00 85.44 200 SER A C 1
ATOM 1528 O O . SER A 1 200 ? 1.266 13.021 -2.166 1.00 85.44 200 SER A O 1
ATOM 1530 N N . ALA A 1 201 ? 0.289 12.385 -0.251 1.00 80.38 201 ALA A N 1
ATOM 1531 C CA . ALA A 1 201 ? -1.040 12.825 -0.639 1.00 80.38 201 ALA A CA 1
ATOM 1532 C C . ALA A 1 201 ? -1.401 14.082 0.166 1.00 80.38 201 ALA A C 1
ATOM 1534 O O . ALA A 1 201 ? -1.068 14.161 1.352 1.00 80.38 201 ALA A O 1
ATOM 1535 N N . PRO A 1 202 ? -2.084 15.070 -0.438 1.00 74.00 202 PRO A N 1
ATOM 1536 C CA . PRO A 1 202 ? -2.649 16.164 0.335 1.00 74.00 202 PRO A CA 1
ATOM 1537 C C . PRO A 1 202 ? -3.641 15.607 1.372 1.00 74.00 202 PRO A C 1
ATOM 1539 O O . PRO A 1 202 ? -4.253 14.561 1.123 1.00 74.00 202 PRO A O 1
ATOM 1542 N N . PRO A 1 203 ? -3.837 16.302 2.506 1.00 69.69 203 PRO A N 1
ATOM 1543 C CA . PRO A 1 203 ? -4.889 15.957 3.452 1.00 69.69 203 PRO A CA 1
ATOM 1544 C C . PRO A 1 203 ? -6.229 15.844 2.726 1.00 69.69 203 PRO A C 1
ATOM 1546 O O . PRO A 1 203 ? -6.562 16.679 1.880 1.00 69.69 203 PRO A O 1
ATOM 1549 N N . ALA A 1 204 ? -6.988 14.802 3.040 1.00 68.06 204 ALA A N 1
ATOM 1550 C CA . ALA A 1 204 ? -8.300 14.579 2.458 1.00 68.06 204 ALA A CA 1
ATOM 1551 C C . ALA A 1 204 ? -9.379 14.790 3.528 1.00 68.06 204 ALA A C 1
ATOM 1553 O O . ALA A 1 204 ? -9.175 14.420 4.682 1.00 68.06 204 ALA A O 1
ATOM 1554 N N . PRO A 1 205 ? -10.559 15.324 3.161 1.00 66.19 205 PRO A N 1
ATOM 1555 C CA . PRO A 1 205 ? -11.666 15.511 4.102 1.00 66.19 205 PRO A CA 1
ATOM 1556 C C . PRO A 1 205 ? -12.256 14.184 4.606 1.00 66.19 205 PRO A C 1
ATOM 1558 O O . PRO A 1 205 ? -13.055 14.173 5.535 1.00 66.19 205 PRO A O 1
ATOM 1561 N N . ARG A 1 206 ? -11.895 13.062 3.973 1.00 73.50 206 ARG A N 1
ATOM 1562 C CA . ARG A 1 206 ? -12.240 11.703 4.392 1.00 73.50 206 ARG A CA 1
ATOM 1563 C C . ARG A 1 206 ? -10.967 10.863 4.461 1.00 73.50 206 ARG A C 1
ATOM 1565 O O . ARG A 1 206 ? -10.096 11.081 3.611 1.00 73.50 206 ARG A O 1
ATOM 1572 N N . PRO A 1 207 ? -10.882 9.893 5.386 1.00 76.19 207 PRO A N 1
ATOM 1573 C CA . PRO A 1 207 ? -9.754 8.981 5.450 1.00 76.19 207 PRO A CA 1
ATOM 1574 C C . PRO A 1 207 ? -9.451 8.315 4.105 1.00 76.19 207 PRO A C 1
ATOM 1576 O O . PRO A 1 207 ? -10.347 7.969 3.326 1.00 76.19 207 PRO A O 1
ATOM 1579 N N . VAL A 1 208 ? -8.164 8.186 3.799 1.00 77.12 208 VAL A N 1
ATOM 1580 C CA . VAL A 1 208 ? -7.658 7.581 2.561 1.00 77.12 208 VAL A CA 1
ATOM 1581 C C . VAL A 1 208 ? -6.984 6.272 2.904 1.00 77.12 208 VAL A C 1
ATOM 1583 O O . VAL A 1 208 ? -6.348 6.178 3.942 1.00 77.12 208 VAL A O 1
ATOM 1586 N N . THR A 1 209 ? -7.129 5.278 2.030 1.00 75.00 209 THR A N 1
ATOM 1587 C CA . THR A 1 209 ? -6.460 3.981 2.157 1.00 75.00 209 THR A CA 1
ATOM 1588 C C . THR A 1 209 ? -5.526 3.784 0.973 1.00 75.00 209 THR A C 1
ATOM 1590 O O . THR A 1 209 ? -5.962 3.903 -0.179 1.00 75.00 209 THR A O 1
ATOM 1593 N N . THR A 1 210 ? -4.268 3.487 1.272 1.00 75.38 210 THR A N 1
ATOM 1594 C CA . THR A 1 210 ? -3.200 3.256 0.303 1.00 75.38 210 THR A CA 1
ATOM 1595 C C . THR A 1 210 ? -2.393 2.038 0.739 1.00 75.38 210 THR A C 1
ATOM 1597 O O . THR A 1 210 ? -2.201 1.848 1.939 1.00 75.38 210 THR A O 1
ATOM 1600 N N . VAL A 1 211 ? -1.928 1.232 -0.211 1.00 80.56 211 VAL A N 1
ATOM 1601 C CA . VAL A 1 211 ? -1.084 0.050 0.029 1.00 80.56 211 VAL A CA 1
ATOM 1602 C C . VAL A 1 211 ? 0.202 0.137 -0.781 1.00 80.56 211 VAL A C 1
ATOM 1604 O O . VAL A 1 211 ? 0.139 0.748 -1.874 1.00 80.56 211 VAL A O 1
#

Sequence (211 aa):
MNGPAPPRPDVLDPLDWQVFARAYWGRRPVVLRPPAPGPVLFDRHEVFEAAVVAAQHRTSAARAELTVGARLLIDPGDLLPQQEDSTFTCYDRRLVRQLDGQPFALTVRTLHAAHPALWARERAFLAGLWDAVGPPPDGARTTLWHGSHGPGGPGPARDAGFVCVLSGRRRLRVTGPAGAAVAVTEPGDLLYLPPGHAWSAPPAPRPVTTV